Protein AF-A0A7C1Y5C2-F1 (afdb_monomer_lite)

Sequence (230 aa):
MTNYKGIHSMSRSKTKPYRLFFVMTLLLTSVFLNIAGCSSSPIDKQSCKAWAEITTGEYLLTNNVWGAQDYKDIKQCIATKDKGYEWNWQWQGHDGNVLAYPSILYGHKPWNKHSTSPRLPVKVDDVKKLTVTFKAKQVGSGSHNLLLESWITSSAVPKPSTRTVELAIHLFQQNWPGMPGKKVDTVFIDNHQFDVYVEPSIDVPGDEYHWLYLGFVYTGVKNNQLPSNS

Secondary structure (DSSP, 8-state):
---------------------------------------PPPEEEEE-STT-EEEETTEEEE----S-TT-S--EEEEEEETTEEEEEEE-----S------EEE-S--TT-SS-SSTT-S--GGG-S-------------SSEEEEEEEEEESSSS--GGGEEEEEEEEEEEES----SSEEEEEEEETTEEEEEEEEEEE--TT----EEEEEEEE----TT-PPPP-

Foldseek 3Di:
DDDDDDDDDDDDDDDDDDDDDDDDDPDPPPPPPPPVDPPDFDWPDKDFPCFDWDDDQLKIWGNFQPQCPVPDPKTKMKTDGPPGIDMDIDDPDDDLDDGGDGDIDHFDDQPDPGGSDPVPDDDPVPDPDDDDDDDDDDDDDDWDFDKDWDFDFPDRNRHLQGTAEIEIETQFTDVRPDDPADFDDWDADPNWIWTWGWDCWDDDPPRPGTYIYIYTYTPPDDPRGGDDDD

Structure (mmCIF, N/CA/C/O backbone):
data_AF-A0A7C1Y5C2-F1
#
_entry.id   AF-A0A7C1Y5C2-F1
#
loop_
_atom_site.group_PDB
_atom_site.id
_atom_site.type_symbol
_atom_site.label_atom_id
_atom_site.label_alt_id
_atom_site.label_comp_id
_atom_site.label_asym_id
_atom_site.label_entity_id
_atom_site.label_seq_id
_atom_site.pdbx_PDB_ins_code
_atom_site.Cartn_x
_atom_site.Cartn_y
_atom_site.Cartn_z
_atom_site.occupancy
_atom_site.B_iso_or_equiv
_atom_site.auth_seq_id
_atom_site.auth_comp_id
_atom_site.auth_asym_id
_atom_site.auth_atom_id
_atom_site.pdbx_PDB_model_num
ATOM 1 N N . MET A 1 1 ? -72.123 -9.797 15.595 1.00 35.75 1 MET A N 1
ATOM 2 C CA . MET A 1 1 ? -71.797 -9.834 17.034 1.00 35.75 1 MET A CA 1
ATOM 3 C C . MET A 1 1 ? -71.591 -8.399 17.505 1.00 35.75 1 MET A C 1
ATOM 5 O O . MET A 1 1 ? -70.659 -7.757 17.050 1.00 35.75 1 MET A O 1
ATOM 9 N N . THR A 1 2 ? -72.568 -7.925 18.294 1.00 35.06 2 THR A N 1
ATOM 10 C CA . THR A 1 2 ? -72.516 -6.853 19.321 1.00 35.06 2 THR A CA 1
ATOM 11 C C . THR A 1 2 ? -71.971 -5.469 18.897 1.00 35.06 2 THR A C 1
ATOM 13 O O . THR A 1 2 ? -70.772 -5.245 18.913 1.00 35.06 2 THR A O 1
ATOM 16 N N . ASN A 1 3 ? -72.778 -4.555 18.329 1.00 24.84 3 ASN A N 1
ATOM 17 C CA . ASN A 1 3 ? -73.661 -3.538 18.961 1.00 24.84 3 ASN A CA 1
ATOM 18 C C . ASN A 1 3 ? -73.017 -2.671 20.072 1.00 24.84 3 ASN A C 1
ATOM 20 O O . ASN A 1 3 ? -72.796 -3.186 21.159 1.00 24.84 3 ASN A O 1
ATOM 24 N N . TYR A 1 4 ? -72.841 -1.352 19.865 1.00 26.58 4 TYR A N 1
ATOM 25 C CA . TYR A 1 4 ? -73.780 -0.290 20.309 1.00 26.58 4 TYR A CA 1
ATOM 26 C C . TYR A 1 4 ? -73.245 1.138 20.033 1.00 26.58 4 TYR A C 1
ATOM 28 O O . TYR A 1 4 ? -72.091 1.460 20.297 1.00 26.58 4 TYR A O 1
ATOM 36 N N . LYS A 1 5 ? -74.143 2.002 19.533 1.00 30.09 5 LYS A N 1
ATOM 37 C CA . LYS A 1 5 ? -74.074 3.477 19.537 1.00 30.09 5 LYS A CA 1
ATOM 38 C C . LYS A 1 5 ? -74.258 4.016 20.963 1.00 30.09 5 LYS A C 1
ATOM 40 O O . LYS A 1 5 ? -75.016 3.432 21.725 1.00 30.09 5 LYS A O 1
ATOM 45 N N . GLY A 1 6 ? -73.736 5.203 21.270 1.00 27.55 6 GLY A N 1
ATOM 46 C CA . GLY A 1 6 ? -74.165 5.938 22.464 1.00 27.55 6 GLY A CA 1
ATOM 47 C C . GLY A 1 6 ? -73.588 7.345 22.569 1.00 27.55 6 GLY A C 1
ATOM 48 O O . GLY A 1 6 ? -72.525 7.534 23.143 1.00 27.55 6 GLY A O 1
ATOM 49 N N . ILE A 1 7 ? -74.312 8.333 22.039 1.00 31.53 7 ILE A N 1
ATOM 50 C CA . ILE A 1 7 ? -74.164 9.750 22.396 1.00 31.53 7 ILE A CA 1
ATOM 51 C C . ILE A 1 7 ? -75.199 10.035 23.490 1.00 31.53 7 ILE A C 1
ATOM 53 O O . ILE A 1 7 ? -76.385 9.830 23.245 1.00 31.53 7 ILE A O 1
ATOM 57 N N . HIS A 1 8 ? -74.779 10.563 24.644 1.00 30.50 8 HIS A N 1
ATOM 58 C CA . HIS A 1 8 ? -75.655 11.296 25.566 1.00 30.50 8 HIS A CA 1
ATOM 59 C C . HIS A 1 8 ? -74.895 12.417 26.303 1.00 30.50 8 HIS A C 1
ATOM 61 O O . HIS A 1 8 ? -74.031 12.176 27.135 1.00 30.50 8 HIS A O 1
ATOM 67 N N . SER A 1 9 ? -75.232 13.653 25.923 1.00 26.77 9 SER A N 1
ATOM 68 C CA . SER A 1 9 ? -75.663 14.787 26.760 1.00 26.77 9 SER A CA 1
ATOM 69 C C . SER A 1 9 ? -75.140 14.959 28.206 1.00 26.77 9 SER A C 1
ATOM 71 O O . SER A 1 9 ? -75.547 14.252 29.119 1.00 26.77 9 SER A O 1
ATOM 73 N N . MET A 1 10 ? -74.360 16.037 28.375 1.00 25.00 10 MET A N 1
ATOM 74 C CA . MET A 1 10 ? -74.519 17.168 29.317 1.00 25.00 10 MET A CA 1
ATOM 75 C C . MET A 1 10 ? -74.739 16.928 30.830 1.00 25.00 10 MET A C 1
ATOM 77 O O . MET A 1 10 ? -75.798 16.501 31.274 1.00 25.00 10 MET A O 1
ATOM 81 N N . SER A 1 11 ? -73.814 17.465 31.639 1.00 28.83 11 SER A N 1
ATOM 82 C CA . SER A 1 11 ? -74.136 18.103 32.927 1.00 28.83 11 SER A CA 1
ATOM 83 C C . SER A 1 11 ? -73.104 19.185 33.272 1.00 28.83 11 SER A C 1
ATOM 85 O O . SER A 1 11 ? -71.906 18.923 33.366 1.00 28.83 11 SER A O 1
ATOM 87 N N . ARG A 1 12 ? -73.579 20.427 33.437 1.00 34.59 12 ARG A N 1
ATOM 88 C CA . ARG A 1 12 ? -72.857 21.559 34.040 1.00 34.59 12 ARG A CA 1
ATOM 89 C C . ARG A 1 12 ? -73.174 21.567 35.536 1.00 34.59 12 ARG A C 1
ATOM 91 O O . ARG A 1 12 ? -74.347 21.633 35.893 1.00 34.59 12 ARG A O 1
ATOM 98 N N . SER A 1 13 ? -72.160 21.656 36.397 1.00 33.06 13 SER A N 1
ATOM 99 C CA . SER A 1 13 ? -72.364 22.055 37.795 1.00 33.06 13 SER A CA 1
ATOM 100 C C . SER A 1 13 ? -71.233 22.939 38.332 1.00 33.06 13 SER A C 1
ATOM 102 O O . SER A 1 13 ? -70.122 22.489 38.574 1.00 33.06 13 SER A O 1
ATOM 104 N N . LYS A 1 14 ? -71.601 24.216 38.482 1.00 36.38 14 LYS A N 1
ATOM 105 C CA . LYS A 1 14 ? -71.371 25.162 39.590 1.00 36.38 14 LYS A CA 1
ATOM 106 C C . LYS A 1 14 ? -69.975 25.275 40.236 1.00 36.38 14 LYS A C 1
ATOM 108 O O . LYS A 1 14 ? -69.534 24.460 41.033 1.00 36.38 14 LYS A O 1
ATOM 113 N N . THR A 1 15 ? -69.409 26.453 39.984 1.00 39.16 15 THR A N 1
ATOM 114 C CA . THR A 1 15 ? -68.401 27.227 40.729 1.00 39.16 15 THR A CA 1
ATOM 115 C C . THR A 1 15 ? -68.554 27.245 42.258 1.00 39.16 15 THR A C 1
ATOM 117 O O . THR A 1 15 ? -69.676 27.404 42.736 1.00 39.16 15 THR A O 1
ATOM 120 N N . LYS A 1 16 ? -67.425 27.322 42.987 1.00 33.81 16 LYS A N 1
ATOM 121 C CA . LYS A 1 16 ? -67.163 28.293 44.080 1.00 33.81 16 LYS A CA 1
ATOM 122 C C . LYS A 1 16 ? -65.637 28.500 44.286 1.00 33.81 16 LYS A C 1
ATOM 124 O O . LYS A 1 16 ? -64.864 27.658 43.841 1.00 33.81 16 LYS A O 1
ATOM 129 N N . PRO A 1 17 ? -65.205 29.636 44.872 1.00 44.09 17 PRO A N 1
ATOM 130 C CA . PRO A 1 17 ? -63.952 30.314 44.523 1.00 44.09 17 PRO A CA 1
ATOM 131 C C . PRO A 1 17 ? -62.910 30.278 45.644 1.00 44.09 17 PRO A C 1
ATOM 133 O O . PRO A 1 17 ? -63.273 30.546 46.782 1.00 44.09 17 PRO A O 1
ATOM 136 N N . TYR A 1 18 ? -61.617 30.099 45.340 1.00 33.03 18 TYR A N 1
ATOM 137 C CA . TYR A 1 18 ? -60.552 30.415 46.304 1.00 33.03 18 TYR A CA 1
ATOM 138 C C . TYR A 1 18 ? -59.277 30.962 45.639 1.00 33.03 18 TYR A C 1
ATOM 140 O O . TYR A 1 18 ? -58.551 30.260 44.953 1.00 33.03 18 TYR A O 1
ATOM 148 N N . ARG A 1 19 ? -59.088 32.264 45.890 1.00 36.28 19 ARG A N 1
ATOM 149 C CA . ARG A 1 19 ? -57.867 33.022 46.220 1.00 36.28 19 ARG A CA 1
ATOM 150 C C . ARG A 1 19 ? -56.585 32.830 45.392 1.00 36.28 19 ARG A C 1
ATOM 152 O O . ARG A 1 19 ? -55.891 31.827 45.459 1.00 36.28 19 ARG A O 1
ATOM 159 N N . LEU A 1 20 ? -56.247 33.948 44.750 1.00 27.84 20 LEU A N 1
ATOM 160 C CA . LEU A 1 20 ? -54.958 34.372 44.219 1.00 27.84 20 LEU A CA 1
ATOM 161 C C . LEU A 1 20 ? -53.810 34.176 45.232 1.00 27.84 20 LEU A C 1
ATOM 163 O O . LEU A 1 20 ? -53.876 34.715 46.336 1.00 27.84 20 LEU A O 1
ATOM 167 N N . PHE A 1 21 ? -52.741 33.498 44.815 1.00 32.22 21 PHE A N 1
ATOM 168 C CA . PHE A 1 21 ? -51.387 33.710 45.330 1.00 32.22 21 PHE A CA 1
ATOM 169 C C . PHE A 1 21 ? -50.406 33.693 44.154 1.00 32.22 21 PHE A C 1
ATOM 171 O O . PHE A 1 21 ? -50.331 32.733 43.391 1.00 32.22 21 PHE A O 1
ATOM 178 N N . PHE A 1 22 ? -49.697 34.807 43.999 1.00 27.67 22 PHE A N 1
ATOM 179 C CA . PHE A 1 22 ? -48.584 34.993 43.078 1.00 27.67 22 PHE A CA 1
ATOM 180 C C . PHE A 1 22 ? -47.376 34.212 43.612 1.00 27.67 22 PHE A C 1
ATOM 182 O O . PHE A 1 22 ? -46.898 34.517 44.701 1.00 27.67 22 PHE A O 1
ATOM 189 N N . VAL A 1 23 ? -46.844 33.268 42.836 1.00 34.59 23 VAL A N 1
ATOM 190 C CA . VAL A 1 23 ? -45.421 32.910 42.902 1.00 34.59 23 VAL A CA 1
ATOM 191 C C . VAL A 1 23 ? -44.911 32.841 41.470 1.00 34.59 23 VAL A C 1
ATOM 193 O O . VAL A 1 23 ? -45.219 31.933 40.703 1.00 34.59 23 VAL A O 1
ATOM 196 N N . MET A 1 24 ? -44.176 33.886 41.111 1.00 32.94 24 MET A N 1
ATOM 197 C CA . MET A 1 24 ? -43.399 33.992 39.892 1.00 32.94 24 MET A CA 1
ATOM 198 C C . MET A 1 24 ? -42.184 33.076 40.041 1.00 32.94 24 MET A C 1
ATOM 200 O O . MET A 1 24 ? -41.218 33.438 40.706 1.00 32.94 24 MET A O 1
ATOM 204 N N . THR A 1 25 ? -42.232 31.893 39.433 1.00 35.88 25 THR A N 1
ATOM 205 C CA . THR A 1 25 ? -41.033 31.073 39.238 1.00 35.88 25 THR A CA 1
ATOM 206 C C . THR A 1 25 ? -40.668 31.133 37.765 1.00 35.88 25 THR A C 1
ATOM 208 O O . THR A 1 25 ? -41.339 30.546 36.917 1.00 35.88 25 THR A O 1
ATOM 211 N N . LEU A 1 26 ? -39.606 31.884 37.469 1.00 33.47 26 LEU A N 1
ATOM 212 C CA . LEU A 1 26 ? -38.876 31.815 36.209 1.00 33.47 26 LEU A CA 1
ATOM 213 C C . LEU A 1 26 ? -38.387 30.367 36.031 1.00 33.47 26 LEU A C 1
ATOM 215 O O . LEU A 1 26 ? -37.372 29.969 36.598 1.00 33.47 26 LEU A O 1
ATOM 219 N N . LEU A 1 27 ? -39.109 29.564 35.256 1.00 34.94 27 LEU A N 1
ATOM 220 C CA . LEU A 1 27 ? -38.545 28.360 34.661 1.00 34.94 27 LEU A CA 1
ATOM 221 C C . LEU A 1 27 ? -37.870 28.800 33.367 1.00 34.94 27 LEU A C 1
ATOM 223 O O . LEU A 1 27 ? -38.516 28.978 32.337 1.00 34.94 27 LEU A O 1
ATOM 227 N N . LEU A 1 28 ? -36.555 29.006 33.454 1.00 39.12 28 LEU A N 1
ATOM 228 C CA . LEU A 1 28 ? -35.659 28.911 32.309 1.00 39.12 28 LEU A CA 1
ATOM 229 C C . LEU A 1 28 ? -35.878 27.530 31.683 1.00 39.12 28 LEU A C 1
ATOM 231 O O . LEU A 1 28 ? -35.251 26.549 32.075 1.00 39.12 28 LEU A O 1
ATOM 235 N N . THR A 1 29 ? -36.785 27.434 30.714 1.00 40.09 29 THR A N 1
ATOM 236 C CA . THR A 1 29 ? -36.728 26.360 29.732 1.00 40.09 29 THR A CA 1
ATOM 237 C C . THR A 1 29 ? -35.489 26.642 28.901 1.00 40.09 29 THR A C 1
ATOM 239 O O . THR A 1 29 ? -35.533 27.391 27.924 1.00 40.09 29 THR A O 1
ATOM 242 N N . SER A 1 30 ? -34.357 26.092 29.329 1.00 48.59 30 SER A N 1
ATOM 243 C CA . SER A 1 30 ? -33.227 25.857 28.452 1.00 48.59 30 SER A CA 1
ATOM 244 C C . SER A 1 30 ? -33.738 24.971 27.323 1.00 48.59 30 SER A C 1
ATOM 246 O O . SER A 1 30 ? -33.813 23.748 27.425 1.00 48.59 30 SER A O 1
ATOM 248 N N . VAL A 1 31 ? -34.137 25.618 26.230 1.00 45.38 31 VAL A N 1
ATOM 249 C CA . VAL A 1 31 ? -34.141 24.996 24.918 1.00 45.38 31 VAL A CA 1
ATOM 250 C C . VAL A 1 31 ? -32.680 24.654 24.661 1.00 45.38 31 VAL A C 1
ATOM 252 O O . VAL A 1 31 ? -31.905 25.476 24.178 1.00 45.38 31 VAL A O 1
ATOM 255 N N . PHE A 1 32 ? -32.271 23.450 25.052 1.00 49.81 32 PHE A N 1
ATOM 256 C CA . PHE A 1 32 ? -31.098 22.845 24.458 1.00 49.81 32 PHE A CA 1
ATOM 257 C C . PHE A 1 32 ? -31.464 22.639 22.993 1.00 49.81 32 PHE A C 1
ATOM 259 O O . PHE A 1 32 ? -32.146 21.680 22.629 1.00 49.81 32 PHE A O 1
ATOM 266 N N . LEU A 1 33 ? -31.053 23.587 22.146 1.00 45.44 33 LEU A N 1
ATOM 267 C CA . LEU A 1 33 ? -30.807 23.274 20.753 1.00 45.44 33 LEU A CA 1
ATOM 268 C C . LEU A 1 33 ? -29.853 22.078 20.788 1.00 45.44 33 LEU A C 1
ATOM 270 O O . LEU A 1 33 ? -28.677 22.225 21.120 1.00 45.44 33 LEU A O 1
ATOM 274 N N . ASN A 1 34 ? -30.366 20.890 20.469 1.00 45.38 34 ASN A N 1
ATOM 275 C CA . ASN A 1 34 ? -29.535 19.822 19.946 1.00 45.38 34 ASN A CA 1
ATOM 276 C C . ASN A 1 34 ? -29.009 20.350 18.615 1.00 45.38 34 ASN A C 1
ATOM 278 O O . ASN A 1 34 ? -29.583 20.112 17.554 1.00 45.38 34 ASN A O 1
ATOM 282 N N . ILE A 1 35 ? -27.936 21.136 18.680 1.00 55.44 35 ILE A N 1
ATOM 283 C CA . ILE A 1 35 ? -27.043 21.254 17.547 1.00 55.44 35 ILE A CA 1
ATOM 284 C C . ILE A 1 35 ? -26.634 19.807 17.323 1.00 55.44 35 ILE A C 1
ATOM 286 O O . ILE A 1 35 ? -26.039 19.198 18.214 1.00 55.44 35 ILE A O 1
ATOM 290 N N . ALA A 1 36 ? -27.057 19.226 16.203 1.00 53.03 36 ALA A N 1
ATOM 291 C CA . ALA A 1 36 ? -26.532 17.962 15.732 1.00 53.03 36 ALA A CA 1
ATOM 292 C C . ALA A 1 36 ? -25.032 18.183 15.522 1.00 53.03 36 ALA A C 1
ATOM 294 O O . ALA A 1 36 ? -24.574 18.552 14.443 1.00 53.03 36 ALA A O 1
ATOM 295 N N . GLY A 1 37 ? -24.272 18.068 16.611 1.00 48.81 37 GLY A N 1
ATOM 296 C CA . GLY A 1 37 ? -22.839 17.958 16.565 1.00 48.81 37 GLY A CA 1
ATOM 297 C C . GLY A 1 37 ? -22.568 16.760 15.682 1.00 48.81 37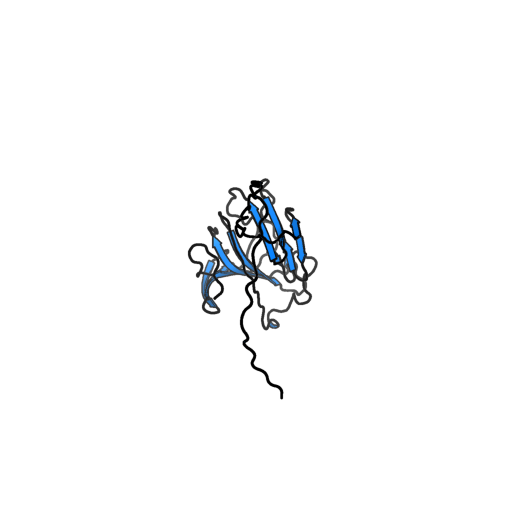 GLY A C 1
ATOM 298 O O . GLY A 1 37 ? -23.205 15.717 15.831 1.00 48.81 37 GLY A O 1
ATOM 299 N N . CYS A 1 38 ? -21.670 16.928 14.722 1.00 49.34 38 CYS A N 1
ATOM 300 C CA . CYS A 1 38 ? -21.085 15.810 14.008 1.00 49.34 38 CYS A CA 1
ATOM 301 C C . CYS A 1 38 ? -20.484 14.882 15.077 1.00 49.34 38 CYS A C 1
ATOM 303 O O . CYS A 1 38 ? -19.379 15.131 15.553 1.00 49.34 38 CYS A O 1
ATOM 305 N N . SER A 1 39 ? -21.238 13.881 15.539 1.00 52.25 39 SER A N 1
ATOM 306 C CA . SER A 1 39 ? -20.741 12.896 16.489 1.00 52.25 39 SER A CA 1
ATOM 307 C C . SER A 1 39 ? -19.710 12.068 15.743 1.00 52.25 39 SER A C 1
ATOM 309 O O . SER A 1 39 ? -20.051 11.169 14.976 1.00 52.25 39 SER A O 1
ATOM 311 N N . SER A 1 40 ? -18.435 12.409 15.914 1.00 64.75 40 SER A N 1
ATOM 312 C CA . SER A 1 40 ? -17.362 11.503 15.549 1.00 64.75 40 SER A CA 1
ATOM 313 C C . SER A 1 40 ? -17.510 10.252 16.411 1.00 64.75 40 SER A C 1
ATOM 315 O O . SER A 1 40 ? -17.649 10.342 17.631 1.00 64.75 40 SER A O 1
ATOM 317 N N . SER A 1 41 ? -17.521 9.077 15.779 1.00 73.75 41 SER A N 1
ATOM 318 C CA . SER A 1 41 ? -17.467 7.817 16.521 1.00 73.75 41 SER A CA 1
ATOM 319 C C . SER A 1 41 ? -16.251 7.838 17.457 1.00 73.75 41 SER A C 1
ATOM 321 O O . SER A 1 41 ? -15.180 8.289 17.021 1.00 73.75 41 SER A O 1
ATOM 323 N N . PRO A 1 42 ? -16.402 7.389 18.717 1.00 81.75 42 PRO A N 1
ATOM 324 C CA . PRO A 1 42 ? -15.302 7.364 19.668 1.00 81.75 42 PRO A CA 1
ATOM 325 C C . PRO A 1 42 ? -14.151 6.503 19.137 1.00 81.75 42 PRO A C 1
ATOM 327 O O . PRO A 1 42 ? -14.349 5.578 18.348 1.00 81.75 42 PRO A O 1
ATOM 330 N N . ILE A 1 43 ? -12.935 6.860 19.546 1.00 88.75 43 ILE A N 1
ATOM 331 C CA . ILE A 1 43 ? -11.730 6.082 19.264 1.00 88.75 43 ILE A CA 1
ATOM 332 C C . ILE A 1 43 ? -11.676 4.914 20.250 1.00 88.75 43 ILE A C 1
ATOM 334 O O . ILE A 1 43 ? -11.690 5.140 21.458 1.00 88.75 43 ILE A O 1
ATOM 338 N N . ASP A 1 44 ? -11.550 3.691 19.737 1.00 91.06 44 ASP A N 1
ATOM 339 C CA . ASP A 1 44 ? -11.445 2.479 20.558 1.00 91.06 44 ASP A CA 1
ATOM 340 C C . ASP A 1 44 ? -9.993 2.216 20.973 1.00 91.06 44 ASP A C 1
ATOM 342 O O . ASP A 1 44 ? -9.681 1.956 22.135 1.00 91.06 44 ASP A O 1
ATOM 346 N N . LYS A 1 45 ? -9.075 2.291 20.003 1.00 95.38 45 LYS A N 1
ATOM 347 C CA . LYS A 1 45 ? -7.623 2.154 20.198 1.00 95.38 45 LYS A CA 1
ATOM 348 C C . LYS A 1 45 ? -6.896 3.133 19.295 1.00 95.38 45 LYS A C 1
ATOM 350 O O . LYS A 1 45 ? -7.277 3.271 18.135 1.00 95.38 45 LYS A O 1
ATOM 355 N N . GLN A 1 46 ? -5.813 3.726 19.792 1.00 97.06 46 GLN A N 1
ATOM 356 C CA . GLN A 1 46 ? -4.941 4.622 19.034 1.00 97.06 46 GLN A CA 1
ATOM 357 C C . GLN A 1 46 ? -3.473 4.344 19.339 1.00 97.06 46 GLN A C 1
ATOM 359 O O . GLN A 1 46 ? -3.110 3.995 20.463 1.00 97.06 46 GLN A O 1
ATOM 364 N N . SER A 1 47 ? -2.616 4.540 18.341 1.00 97.50 47 SER A N 1
ATOM 365 C CA . SER A 1 47 ? -1.173 4.555 18.535 1.00 97.50 47 SER A CA 1
ATOM 366 C C . SER A 1 47 ? -0.488 5.499 17.559 1.00 97.50 47 SER A C 1
ATOM 368 O O . SER A 1 47 ? -0.882 5.597 16.401 1.00 97.50 47 SER A O 1
ATOM 370 N N . CYS A 1 48 ? 0.562 6.163 18.036 1.00 95.94 48 CYS A N 1
ATOM 371 C CA . CYS A 1 48 ? 1.386 7.081 17.248 1.00 95.94 48 CYS A CA 1
ATOM 372 C C . CYS A 1 48 ? 2.832 6.587 17.086 1.00 95.94 48 CYS A C 1
ATOM 374 O O . CYS A 1 48 ? 3.704 7.337 16.662 1.00 95.94 48 CYS A O 1
ATOM 376 N N . LYS A 1 49 ? 3.126 5.332 17.459 1.00 95.19 49 LYS A N 1
ATOM 377 C CA . LYS A 1 49 ? 4.462 4.754 17.243 1.00 95.19 49 LYS A CA 1
ATOM 378 C C . LYS A 1 49 ? 4.660 4.497 15.747 1.00 95.19 49 LYS A C 1
ATOM 380 O O . LYS A 1 49 ? 3.741 3.993 15.105 1.00 95.19 49 LYS A O 1
ATOM 385 N N . ALA A 1 50 ? 5.847 4.784 15.211 1.00 92.81 50 ALA A N 1
ATOM 386 C CA . ALA A 1 50 ? 6.164 4.675 13.777 1.00 92.81 50 ALA A CA 1
ATOM 387 C C . ALA A 1 50 ? 5.752 3.330 13.142 1.00 92.81 50 ALA A C 1
ATOM 389 O O . ALA A 1 50 ? 5.202 3.291 12.044 1.00 92.81 50 ALA A O 1
ATOM 390 N N . TRP A 1 51 ? 5.938 2.237 13.883 1.00 94.19 51 TRP A N 1
ATOM 391 C CA . TRP A 1 51 ? 5.625 0.867 13.463 1.00 94.19 51 TRP A CA 1
ATOM 392 C C . TRP A 1 51 ? 4.459 0.259 14.246 1.00 94.19 51 TRP A C 1
ATOM 394 O O . TRP A 1 51 ? 4.411 -0.948 14.460 1.00 94.19 51 TRP A O 1
ATOM 404 N N . ALA A 1 52 ? 3.545 1.090 14.755 1.00 96.81 52 ALA A N 1
ATOM 405 C CA . ALA A 1 52 ? 2.377 0.587 15.462 1.00 96.81 52 ALA A CA 1
ATOM 406 C C . ALA A 1 52 ? 1.511 -0.285 14.549 1.00 96.81 52 ALA A C 1
ATOM 408 O O . ALA A 1 52 ? 1.274 0.063 13.390 1.00 96.81 52 ALA A O 1
ATOM 409 N N . GLU A 1 53 ? 0.984 -1.362 15.123 1.00 97.12 53 GLU A N 1
ATOM 410 C CA . GLU A 1 53 ? 0.014 -2.236 14.481 1.00 97.12 53 GLU A CA 1
ATOM 411 C C . GLU A 1 53 ? -1.182 -2.466 15.417 1.00 97.12 53 GLU A C 1
ATOM 413 O O . GLU A 1 53 ? -1.016 -2.606 16.632 1.00 97.12 53 GLU A O 1
ATOM 418 N N . ILE A 1 54 ? -2.395 -2.474 14.861 1.00 97.31 54 ILE A N 1
ATOM 419 C CA . ILE A 1 54 ? -3.639 -2.759 15.585 1.00 97.31 54 ILE A CA 1
ATOM 420 C C . ILE A 1 54 ? -4.420 -3.820 14.805 1.00 97.31 54 ILE A C 1
ATOM 422 O O . ILE A 1 54 ? -4.941 -3.554 13.723 1.00 97.31 54 ILE A O 1
ATOM 426 N N . THR A 1 55 ? -4.520 -5.027 15.360 1.00 95.94 55 THR A N 1
ATOM 427 C CA . THR A 1 55 ? -5.292 -6.127 14.761 1.00 95.94 55 THR A CA 1
ATOM 428 C C . THR A 1 55 ? -6.790 -5.949 15.003 1.00 95.94 55 THR A C 1
ATOM 430 O O . THR A 1 55 ? -7.217 -5.628 16.116 1.00 95.94 55 THR A O 1
ATOM 433 N N . THR A 1 56 ? -7.604 -6.186 13.974 1.00 93.81 56 THR A N 1
ATOM 434 C CA . THR A 1 56 ? -9.074 -6.166 14.038 1.00 93.81 56 THR A CA 1
ATOM 435 C C . THR A 1 56 ? -9.641 -7.297 13.176 1.00 93.81 56 THR A C 1
ATOM 437 O O . THR A 1 56 ? -9.792 -7.161 11.964 1.00 93.81 56 THR A O 1
ATOM 440 N N . GLY A 1 57 ? -9.930 -8.450 13.787 1.00 94.00 57 GLY A N 1
ATOM 441 C CA . GLY A 1 57 ? -10.310 -9.653 13.037 1.00 94.00 57 GLY A CA 1
ATOM 442 C C . GLY A 1 57 ? -9.187 -10.105 12.096 1.00 94.00 57 GLY A C 1
ATOM 443 O O . GLY A 1 57 ? -8.051 -10.261 12.532 1.00 94.00 57 GLY A O 1
ATOM 444 N N . GLU A 1 58 ? -9.502 -10.282 10.811 1.00 96.25 58 GLU A N 1
ATOM 445 C CA . GLU A 1 58 ? -8.532 -10.652 9.763 1.00 96.25 58 GLU A CA 1
ATOM 446 C C . GLU A 1 58 ? -7.771 -9.450 9.167 1.00 96.25 58 GLU A C 1
ATOM 448 O O . GLU A 1 58 ? -7.023 -9.603 8.198 1.00 96.25 58 GLU A O 1
ATOM 453 N N . TYR A 1 59 ? -7.969 -8.250 9.714 1.00 96.62 59 TYR A N 1
ATOM 454 C CA . TYR A 1 59 ? -7.325 -7.025 9.252 1.00 96.62 59 TYR A CA 1
ATOM 455 C C . TYR A 1 59 ? -6.255 -6.555 10.232 1.00 96.62 59 TYR A C 1
ATOM 457 O O . TYR A 1 59 ? -6.378 -6.717 11.451 1.00 96.62 59 TYR A O 1
ATOM 465 N N . LEU A 1 60 ? -5.218 -5.920 9.696 1.00 97.19 60 LEU A N 1
ATOM 466 C CA . LEU A 1 60 ? -4.142 -5.314 10.469 1.00 97.19 60 LEU A CA 1
ATOM 467 C C . LEU A 1 60 ? -3.964 -3.859 10.041 1.00 97.19 60 LEU A C 1
ATOM 469 O O . LEU A 1 60 ? -3.511 -3.585 8.934 1.00 97.19 60 LEU A O 1
ATOM 473 N N . LEU A 1 61 ? -4.311 -2.926 10.923 1.00 97.81 61 LEU A N 1
ATOM 474 C CA . LEU A 1 61 ? -4.033 -1.510 10.716 1.00 97.81 61 LEU A CA 1
ATOM 475 C C . LEU A 1 61 ? -2.568 -1.241 11.059 1.00 97.81 61 LEU A C 1
ATOM 477 O O . LEU A 1 61 ? -2.141 -1.568 12.164 1.00 97.81 61 LEU A O 1
ATOM 481 N N . THR A 1 62 ? -1.808 -0.640 10.146 1.00 97.44 62 THR A N 1
ATOM 482 C CA . THR A 1 62 ? -0.375 -0.372 10.328 1.00 97.44 62 THR A CA 1
ATOM 483 C C . THR A 1 62 ? -0.067 1.108 10.144 1.00 97.44 62 THR A C 1
ATOM 485 O O . THR A 1 62 ? -0.634 1.753 9.265 1.00 97.44 62 THR A O 1
ATOM 488 N N . ASN A 1 63 ? 0.815 1.655 10.987 1.00 96.62 63 ASN A N 1
ATOM 489 C CA . ASN A 1 63 ? 1.232 3.058 10.890 1.00 96.62 63 ASN A CA 1
ATOM 490 C C . ASN A 1 63 ? 2.325 3.245 9.821 1.00 96.62 63 ASN A C 1
ATOM 492 O O . ASN A 1 63 ? 2.286 4.208 9.072 1.00 96.62 63 ASN A O 1
ATOM 496 N N . ASN A 1 64 ? 3.249 2.288 9.693 1.00 94.62 64 ASN A N 1
ATOM 497 C CA . ASN A 1 64 ? 4.182 2.159 8.567 1.00 94.62 64 ASN A CA 1
ATOM 498 C C . ASN A 1 64 ? 4.868 3.473 8.122 1.00 94.62 64 ASN A C 1
ATOM 500 O O . ASN A 1 64 ? 4.690 3.945 6.997 1.00 94.62 64 ASN A O 1
ATOM 504 N N . VAL A 1 65 ? 5.659 4.065 9.017 1.00 92.62 65 VAL A N 1
ATOM 505 C CA . VAL A 1 65 ? 6.458 5.274 8.748 1.00 92.62 65 VAL A CA 1
ATOM 506 C C . VAL A 1 65 ? 7.853 4.878 8.246 1.00 92.62 65 VAL A C 1
ATOM 508 O O . VAL A 1 65 ? 8.863 5.076 8.918 1.00 92.62 65 VAL A O 1
ATOM 511 N N . TRP A 1 66 ? 7.897 4.213 7.092 1.00 88.75 66 TRP A N 1
ATOM 512 C CA . TRP A 1 66 ? 9.103 3.543 6.598 1.00 88.75 66 TRP A CA 1
ATOM 513 C C . TRP A 1 66 ? 10.136 4.482 5.973 1.00 88.75 66 TRP A C 1
ATOM 515 O O . TRP A 1 66 ? 11.332 4.253 6.147 1.00 88.75 66 TRP A O 1
ATOM 525 N N . GLY A 1 67 ? 9.680 5.530 5.284 1.00 86.88 67 GLY A N 1
ATOM 526 C CA . GLY A 1 67 ? 10.518 6.462 4.526 1.00 86.88 67 GLY A CA 1
ATOM 527 C C . GLY A 1 67 ? 10.865 7.739 5.286 1.00 86.88 67 GLY A C 1
ATOM 528 O O . GLY A 1 67 ? 11.422 8.665 4.707 1.00 86.88 67 GLY A O 1
ATOM 529 N N . ALA A 1 68 ? 10.521 7.812 6.577 1.00 84.75 68 ALA A N 1
ATOM 530 C CA . ALA A 1 68 ? 10.724 9.007 7.390 1.00 84.75 68 ALA A CA 1
ATOM 531 C C . ALA A 1 68 ? 11.737 8.840 8.535 1.00 84.75 68 ALA A C 1
ATOM 533 O O . ALA A 1 68 ? 11.716 9.608 9.493 1.00 84.75 68 ALA A O 1
ATOM 534 N N . GLN A 1 69 ? 12.613 7.833 8.454 1.00 75.88 69 GLN A N 1
ATOM 535 C CA . GLN A 1 69 ? 13.534 7.465 9.540 1.00 75.88 69 GLN A CA 1
ATOM 536 C C . GLN A 1 69 ? 14.511 8.591 9.912 1.00 75.88 69 GLN A C 1
ATOM 538 O O . GLN A 1 69 ? 14.842 8.746 11.086 1.00 75.88 69 GLN A O 1
ATOM 543 N N . ASP A 1 70 ? 14.903 9.410 8.935 1.00 78.62 70 ASP A N 1
ATOM 544 C CA . ASP A 1 70 ? 15.843 10.519 9.132 1.00 78.62 70 ASP A CA 1
ATOM 545 C C . ASP A 1 70 ? 15.165 11.830 9.569 1.00 78.62 70 ASP A C 1
ATOM 547 O O . ASP A 1 70 ? 15.841 12.811 9.894 1.00 78.62 70 ASP A O 1
ATOM 551 N N . TYR A 1 71 ? 13.828 11.870 9.625 1.00 80.81 71 TYR A N 1
ATOM 552 C CA . TYR A 1 71 ? 13.075 13.076 9.964 1.00 80.81 71 TYR A CA 1
ATOM 553 C C . TYR A 1 71 ? 12.561 13.035 11.406 1.00 80.81 71 TYR A C 1
ATOM 555 O O . TYR A 1 71 ? 11.861 12.118 11.830 1.00 80.81 71 TYR A O 1
ATOM 563 N N . LYS A 1 72 ? 12.875 14.084 12.172 1.00 74.12 72 LYS A N 1
ATOM 564 C CA . LYS A 1 72 ? 12.536 14.175 13.605 1.00 74.12 72 LYS A CA 1
ATOM 565 C C . LYS A 1 72 ? 11.134 14.732 13.880 1.00 74.12 72 LYS A C 1
ATOM 567 O O . LYS A 1 72 ? 10.590 14.485 14.952 1.00 74.12 72 LYS A O 1
ATOM 572 N N . ASP A 1 73 ? 10.535 15.415 12.904 1.00 81.75 73 ASP A N 1
ATOM 573 C CA . ASP A 1 73 ? 9.294 16.187 13.072 1.00 81.75 73 ASP A CA 1
ATOM 574 C C . ASP A 1 73 ? 8.083 15.565 12.355 1.00 81.75 73 ASP A C 1
ATOM 576 O O . ASP A 1 73 ? 7.191 16.260 11.866 1.00 81.75 73 ASP A O 1
ATOM 580 N N . ILE A 1 74 ? 8.032 14.232 12.304 1.00 85.38 74 ILE A N 1
ATOM 581 C CA . ILE A 1 74 ? 6.923 13.476 11.715 1.00 85.38 74 ILE A CA 1
ATOM 582 C C . ILE A 1 74 ? 5.948 13.067 12.813 1.00 85.38 74 ILE A C 1
ATOM 584 O O . ILE A 1 74 ? 6.285 12.296 13.713 1.00 85.38 74 ILE A O 1
ATOM 588 N N . LYS A 1 75 ? 4.704 13.545 12.729 1.00 91.88 75 LYS A N 1
ATOM 589 C CA . LYS A 1 75 ? 3.616 13.073 13.592 1.00 91.88 75 LYS A CA 1
ATOM 590 C C . LYS A 1 75 ? 2.634 12.268 12.765 1.00 91.88 75 LYS A C 1
ATOM 592 O O . LYS A 1 75 ? 2.052 12.788 11.818 1.00 91.88 75 LYS A O 1
ATOM 597 N N . GLN A 1 76 ? 2.426 11.012 13.144 1.00 95.56 76 GLN A N 1
ATOM 598 C CA . GLN A 1 76 ? 1.422 10.161 12.523 1.00 95.56 76 GLN A CA 1
ATOM 599 C C . GLN A 1 76 ? 0.831 9.183 13.532 1.00 95.56 76 GLN A C 1
ATOM 601 O O . GLN A 1 76 ? 1.565 8.502 14.250 1.00 95.56 76 GLN A O 1
ATOM 606 N N . CYS A 1 77 ? -0.495 9.100 13.564 1.00 96.88 77 CYS A N 1
ATOM 607 C CA . CYS A 1 77 ? -1.221 8.184 14.430 1.00 96.88 77 CYS A CA 1
ATOM 608 C C . CYS A 1 77 ? -2.245 7.387 13.633 1.00 96.88 77 CYS A C 1
ATOM 610 O O . CYS A 1 77 ? -2.927 7.947 12.778 1.00 96.88 77 CYS A O 1
ATOM 612 N N . ILE A 1 78 ? -2.403 6.118 13.996 1.00 98.25 78 ILE A N 1
ATOM 613 C CA . ILE A 1 78 ? -3.485 5.241 13.546 1.00 98.25 78 ILE A CA 1
ATOM 614 C C . ILE A 1 78 ? -4.479 5.016 14.683 1.00 98.25 78 ILE A C 1
ATOM 616 O O . ILE A 1 78 ? -4.093 4.953 15.855 1.00 98.25 78 ILE A O 1
ATOM 620 N N . ALA A 1 79 ? -5.752 4.870 14.340 1.00 97.62 79 ALA A N 1
ATOM 621 C CA . ALA A 1 79 ? -6.827 4.614 15.278 1.00 97.62 79 ALA A CA 1
ATOM 622 C C . ALA A 1 79 ? -7.891 3.671 14.702 1.00 97.62 79 ALA A C 1
ATOM 624 O O . ALA A 1 79 ? -8.171 3.652 13.504 1.00 97.62 79 ALA A O 1
ATOM 625 N N . THR A 1 80 ? -8.512 2.913 15.600 1.00 96.69 80 THR A N 1
ATOM 626 C CA . THR A 1 80 ? -9.747 2.157 15.350 1.00 96.69 80 THR A CA 1
ATOM 627 C C . THR A 1 80 ? -10.925 2.918 15.947 1.00 96.69 80 THR A C 1
ATOM 629 O O . THR A 1 80 ? -10.775 3.590 16.970 1.00 96.69 80 THR A O 1
ATOM 632 N N . LYS A 1 81 ? -12.077 2.832 15.289 1.00 92.12 81 LYS A N 1
ATOM 633 C CA . LYS A 1 81 ? -13.360 3.391 15.724 1.00 92.12 81 LYS A CA 1
ATOM 634 C C . LYS A 1 81 ? -14.428 2.308 15.610 1.00 92.12 81 LYS A C 1
ATOM 636 O O . LYS A 1 81 ? -14.279 1.412 14.778 1.00 92.12 81 LYS A O 1
ATOM 641 N N . ASP A 1 82 ? -15.557 2.507 16.294 1.00 84.81 82 ASP A N 1
ATOM 642 C CA . ASP A 1 82 ? -16.730 1.612 16.251 1.00 84.81 82 ASP A CA 1
ATOM 643 C C . ASP A 1 82 ? -17.096 1.147 14.823 1.00 84.81 82 ASP A C 1
ATOM 645 O O . ASP A 1 82 ? -17.481 0.002 14.599 1.00 84.81 82 ASP A O 1
ATOM 649 N N . LYS A 1 83 ? -16.925 2.023 13.817 1.00 83.38 83 LYS A N 1
ATOM 650 C CA . LYS A 1 83 ? -17.207 1.724 12.401 1.00 83.38 83 LYS A CA 1
ATOM 651 C C . LYS A 1 83 ? -16.073 2.087 11.444 1.00 83.38 83 LYS A C 1
ATOM 653 O O . LYS A 1 83 ? -16.319 2.690 10.400 1.00 83.38 83 LYS A O 1
ATOM 658 N N . GLY A 1 84 ? -14.839 1.709 11.773 1.00 91.94 84 GLY A N 1
ATOM 659 C CA . GLY A 1 84 ? -13.744 1.705 10.803 1.00 91.94 84 GLY A CA 1
ATOM 660 C C . GLY A 1 84 ? -12.401 2.137 11.370 1.00 91.94 84 GLY A C 1
ATOM 661 O O . GLY A 1 84 ? -12.078 1.906 12.534 1.00 91.94 84 GLY A O 1
ATOM 662 N N . TYR A 1 85 ? -11.612 2.763 10.506 1.00 95.56 85 TYR A N 1
ATOM 663 C CA . TYR A 1 85 ? -10.234 3.136 10.779 1.00 95.56 85 TYR A CA 1
ATOM 664 C C . TYR A 1 85 ? -10.025 4.615 10.499 1.00 95.56 85 TYR A C 1
ATOM 666 O O . TYR A 1 85 ? -10.700 5.205 9.655 1.00 95.56 85 TYR A O 1
ATOM 674 N N . GLU A 1 86 ? -9.072 5.201 11.202 1.00 95.19 86 GLU A N 1
ATOM 675 C CA . GLU A 1 86 ? -8.617 6.559 10.961 1.00 95.19 86 GLU A CA 1
ATOM 676 C C . GLU A 1 86 ? -7.099 6.607 11.074 1.00 95.19 86 GLU A C 1
ATOM 678 O O . GLU A 1 86 ? -6.496 5.901 11.883 1.00 95.19 86 GLU A O 1
ATOM 683 N N . TRP A 1 87 ? -6.482 7.474 10.287 1.00 95.94 87 TRP A N 1
ATOM 684 C CA . TRP A 1 87 ? -5.126 7.921 10.533 1.00 95.94 87 TRP A CA 1
ATOM 685 C C . TRP A 1 87 ? -5.040 9.420 10.304 1.00 95.94 87 TRP A C 1
ATOM 687 O O . TRP A 1 87 ? -5.707 9.971 9.431 1.00 95.94 87 TRP A O 1
ATOM 697 N N . ASN A 1 88 ? -4.212 10.068 11.111 1.00 95.25 88 ASN A N 1
ATOM 698 C CA . ASN A 1 88 ? -3.939 11.493 11.026 1.00 95.25 88 ASN A CA 1
ATOM 699 C C . ASN A 1 88 ? -2.431 11.676 10.915 1.00 95.25 88 ASN A C 1
ATOM 701 O O . ASN A 1 88 ? -1.671 10.984 11.599 1.00 95.25 88 ASN A O 1
ATOM 705 N N . TRP A 1 89 ? -2.008 12.612 10.074 1.00 93.38 89 TRP A N 1
ATOM 706 C CA . TRP A 1 89 ? -0.602 12.902 9.838 1.00 93.38 89 TRP A CA 1
ATOM 707 C C . TRP A 1 89 ? -0.344 14.407 9.824 1.00 93.38 89 TRP A C 1
ATOM 709 O O . TRP A 1 89 ? -1.203 15.209 9.465 1.00 93.38 89 TRP A O 1
ATOM 719 N N . GLN A 1 90 ? 0.865 14.779 10.224 1.00 91.56 90 GLN A N 1
ATOM 720 C CA . GLN A 1 90 ? 1.416 16.117 10.099 1.00 91.56 90 GLN A CA 1
ATOM 721 C C . GLN A 1 90 ? 2.905 15.972 9.783 1.00 91.56 90 GLN A C 1
ATOM 723 O O . GLN A 1 90 ? 3.683 15.529 10.632 1.00 91.56 90 GLN A O 1
ATOM 728 N N . TRP A 1 91 ? 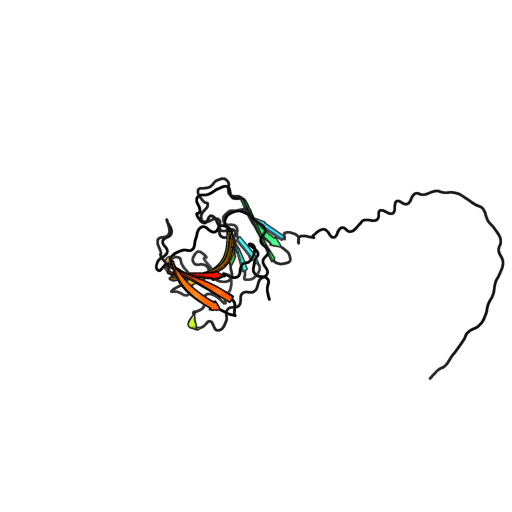3.277 16.330 8.555 1.00 87.44 91 TRP A N 1
ATOM 729 C CA . TRP A 1 91 ? 4.642 16.260 8.026 1.00 87.44 91 TRP A CA 1
ATOM 730 C C . TRP A 1 91 ? 5.066 17.653 7.548 1.00 87.44 91 TRP A C 1
ATOM 732 O O . TRP A 1 91 ? 4.225 18.408 7.055 1.00 87.44 91 TRP A O 1
ATOM 742 N N . GLN A 1 92 ? 6.342 18.012 7.693 1.00 80.25 92 GLN A N 1
ATOM 743 C CA . GLN A 1 92 ? 6.848 19.352 7.375 1.00 80.25 92 GLN A CA 1
ATOM 744 C C . GLN A 1 92 ? 7.820 19.302 6.192 1.00 80.25 92 GLN A C 1
ATOM 746 O O . GLN A 1 92 ? 8.970 18.936 6.371 1.00 80.25 92 GLN A O 1
ATOM 751 N N . GLY A 1 93 ? 7.361 19.716 5.004 1.00 63.62 93 GLY A N 1
ATOM 752 C CA . GLY A 1 93 ? 8.209 20.115 3.867 1.00 63.62 93 GLY A CA 1
ATOM 753 C C . GLY A 1 93 ? 9.409 19.211 3.566 1.00 63.62 93 GLY A C 1
ATOM 754 O O . GLY A 1 93 ? 10.544 19.652 3.710 1.00 63.62 93 GLY A O 1
ATOM 755 N N . HIS A 1 94 ? 9.152 17.973 3.144 1.00 68.81 94 HIS A N 1
ATOM 756 C CA . HIS A 1 94 ? 10.190 16.996 2.798 1.00 68.81 94 HIS A CA 1
ATOM 757 C C . HIS A 1 94 ? 10.332 16.828 1.276 1.00 68.81 94 HIS A C 1
ATOM 759 O O . HIS A 1 94 ? 9.410 17.155 0.525 1.00 68.81 94 HIS A O 1
ATOM 765 N N . ASP A 1 95 ? 11.478 16.293 0.842 1.00 67.12 95 ASP A N 1
ATOM 766 C CA . ASP A 1 95 ? 12.036 16.347 -0.524 1.00 67.12 95 ASP A CA 1
ATOM 767 C C . ASP A 1 95 ? 11.322 15.472 -1.582 1.00 67.12 95 ASP A C 1
ATOM 769 O O . ASP A 1 95 ? 11.952 14.871 -2.446 1.00 67.12 95 ASP A O 1
ATOM 773 N N . GLY A 1 96 ? 9.993 15.364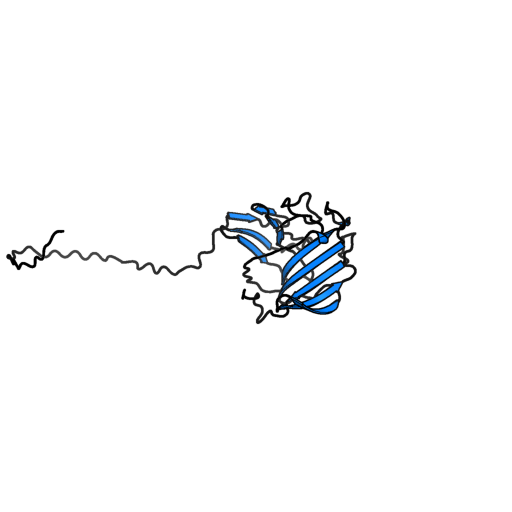 -1.526 1.00 71.56 96 GLY A N 1
ATOM 774 C CA . GLY A 1 96 ? 9.185 14.620 -2.503 1.00 71.56 96 GLY A CA 1
ATOM 775 C C . GLY A 1 96 ? 9.227 13.093 -2.363 1.00 71.56 96 GLY A C 1
ATOM 776 O O . GLY A 1 96 ? 8.489 12.407 -3.066 1.00 71.56 96 GLY A O 1
ATOM 777 N N . ASN A 1 97 ? 10.028 12.553 -1.442 1.00 82.06 97 ASN A N 1
ATOM 778 C CA . ASN A 1 97 ? 10.047 11.126 -1.121 1.00 82.06 97 ASN A CA 1
ATOM 779 C C . ASN A 1 97 ? 8.785 10.688 -0.363 1.00 82.06 97 ASN A C 1
ATOM 781 O O . ASN A 1 97 ? 8.195 11.451 0.407 1.00 82.06 97 ASN A O 1
ATOM 785 N N . VAL A 1 98 ? 8.394 9.424 -0.540 1.00 87.62 98 VAL A N 1
ATOM 786 C CA . VAL A 1 98 ? 7.295 8.819 0.224 1.00 87.62 98 VAL A CA 1
ATOM 787 C C . VAL A 1 98 ? 7.749 8.593 1.665 1.00 87.62 98 VAL A C 1
ATOM 789 O O . VAL A 1 98 ? 8.695 7.856 1.913 1.00 87.62 98 VAL A O 1
ATOM 792 N N . LEU A 1 99 ? 7.063 9.214 2.625 1.00 89.94 99 LEU A N 1
ATOM 793 C CA . LEU A 1 99 ? 7.462 9.181 4.038 1.00 89.94 99 LEU A CA 1
ATOM 794 C C . LEU A 1 99 ? 6.823 8.028 4.817 1.00 89.94 99 LEU A C 1
ATOM 796 O O . LEU A 1 99 ? 7.434 7.445 5.715 1.00 89.94 99 LEU A O 1
ATOM 800 N N . ALA A 1 100 ? 5.574 7.706 4.502 1.00 92.81 100 ALA A N 1
ATOM 801 C CA . ALA A 1 100 ? 4.808 6.697 5.212 1.00 92.81 100 ALA A CA 1
ATOM 802 C C . ALA A 1 100 ? 3.696 6.133 4.331 1.00 92.81 100 ALA A C 1
ATOM 804 O O . ALA A 1 100 ? 3.268 6.762 3.364 1.00 92.81 100 ALA A O 1
ATOM 805 N N . TYR A 1 101 ? 3.198 4.961 4.716 1.00 94.75 101 TYR A N 1
ATOM 806 C CA . TYR A 1 101 ? 2.048 4.329 4.081 1.00 94.75 101 TYR A CA 1
ATOM 807 C C . TYR A 1 101 ? 1.133 3.686 5.136 1.00 94.75 101 TYR A C 1
ATOM 809 O O . TYR A 1 101 ? 1.119 2.453 5.278 1.00 94.75 101 TYR A O 1
ATOM 817 N N . PRO A 1 102 ? 0.402 4.505 5.928 1.00 96.88 102 PRO A N 1
ATOM 818 C CA . PRO A 1 102 ? -0.595 3.980 6.850 1.00 96.88 102 PRO A CA 1
ATOM 819 C C . PRO A 1 102 ? -1.639 3.190 6.064 1.00 96.88 102 PRO A C 1
ATOM 821 O O . PRO A 1 102 ? -2.174 3.665 5.063 1.00 96.88 102 PRO A O 1
ATOM 824 N N . SER A 1 103 ? -1.902 1.960 6.492 1.00 97.06 103 SER A N 1
ATOM 825 C CA . SER A 1 103 ? -2.639 1.001 5.668 1.00 97.06 103 SER A CA 1
ATOM 826 C C . SER A 1 103 ? -3.423 -0.005 6.494 1.00 97.06 103 SER A C 1
ATOM 828 O O . SER A 1 103 ? -3.094 -0.295 7.647 1.00 97.06 103 SER A O 1
ATOM 830 N N . ILE A 1 104 ? -4.461 -0.558 5.871 1.00 97.56 104 ILE A N 1
ATOM 831 C CA . ILE A 1 104 ? -5.226 -1.693 6.381 1.00 97.56 104 ILE A CA 1
ATOM 832 C C . ILE A 1 104 ? -4.800 -2.910 5.563 1.00 97.56 104 ILE A C 1
ATOM 834 O O . ILE A 1 104 ? -5.121 -3.015 4.382 1.00 97.56 104 ILE A O 1
ATOM 838 N N . LEU A 1 105 ? -4.066 -3.824 6.187 1.00 97.31 105 LEU A N 1
ATOM 839 C CA . LEU A 1 105 ? -3.586 -5.042 5.552 1.00 97.31 105 LEU A CA 1
ATOM 840 C C . LEU A 1 105 ? -4.606 -6.173 5.712 1.00 97.31 105 LEU A C 1
ATOM 842 O O . LEU A 1 105 ? -5.111 -6.419 6.808 1.00 97.31 105 LEU A O 1
ATOM 846 N N . TYR A 1 106 ? -4.827 -6.902 4.621 1.00 97.56 106 TYR A N 1
ATOM 847 C CA . TYR A 1 106 ? -5.523 -8.180 4.590 1.00 97.56 106 TYR A CA 1
ATOM 848 C C . TYR A 1 106 ? -4.678 -9.186 3.789 1.00 97.56 106 TYR A C 1
ATOM 850 O O . TYR A 1 106 ? -4.398 -8.962 2.614 1.00 97.56 106 TYR A O 1
ATOM 858 N N . GLY A 1 107 ? -4.241 -10.276 4.420 1.00 96.75 107 GLY A N 1
ATOM 859 C CA . GLY A 1 107 ? -3.323 -11.255 3.835 1.00 96.75 107 GLY A CA 1
ATOM 860 C C . GLY A 1 107 ? -1.886 -11.101 4.334 1.00 96.75 107 GLY A C 1
ATOM 861 O O . GLY A 1 107 ? -1.655 -10.815 5.509 1.00 96.75 107 GLY A O 1
ATOM 862 N N . HIS A 1 108 ? -0.900 -11.329 3.463 1.00 96.19 108 HIS A N 1
ATOM 863 C CA . HIS A 1 108 ? 0.503 -11.466 3.866 1.00 96.19 108 HIS A CA 1
ATOM 864 C C . HIS A 1 108 ? 1.412 -10.501 3.098 1.00 96.19 108 HIS A C 1
ATOM 866 O O . HIS A 1 108 ? 1.727 -10.733 1.935 1.00 96.19 108 HIS A O 1
ATOM 872 N N . LYS A 1 109 ? 1.869 -9.430 3.766 1.00 93.38 109 LYS A N 1
ATOM 873 C CA . LYS A 1 109 ? 2.917 -8.552 3.217 1.00 93.38 109 LYS A CA 1
ATOM 874 C C . LYS A 1 109 ? 4.308 -9.202 3.341 1.00 93.38 109 LYS A C 1
ATOM 876 O O . LYS A 1 109 ? 4.565 -9.828 4.369 1.00 93.38 109 LYS A O 1
ATOM 881 N N . PRO A 1 110 ? 5.235 -9.004 2.386 1.00 94.44 110 PRO A N 1
ATOM 882 C CA . PRO A 1 110 ? 6.556 -9.651 2.372 1.00 94.44 110 PRO A CA 1
ATOM 883 C C . PRO A 1 110 ? 7.382 -9.523 3.662 1.00 94.44 110 PRO A C 1
ATOM 885 O O . PRO A 1 110 ? 8.154 -10.415 3.992 1.00 94.44 110 PRO A O 1
ATOM 888 N N . TRP A 1 111 ? 7.219 -8.433 4.410 1.00 92.94 111 TRP A N 1
ATOM 889 C CA . TRP A 1 111 ? 7.951 -8.186 5.658 1.00 92.94 111 TRP A CA 1
ATOM 890 C C . TRP A 1 111 ? 7.288 -8.785 6.907 1.00 92.94 111 TRP A C 1
ATOM 892 O O . TRP A 1 111 ? 7.875 -8.760 7.988 1.00 92.94 111 TRP A O 1
ATOM 902 N N . ASN A 1 112 ? 6.071 -9.321 6.787 1.00 92.38 112 ASN A N 1
ATOM 903 C CA . ASN A 1 112 ? 5.377 -9.934 7.912 1.00 92.38 112 ASN A CA 1
ATOM 904 C C . ASN A 1 112 ? 5.781 -11.390 8.105 1.00 92.38 112 ASN A C 1
ATOM 906 O O . ASN A 1 112 ? 5.975 -12.143 7.155 1.00 92.38 112 ASN A O 1
ATOM 910 N N . LYS A 1 113 ? 5.819 -11.817 9.370 1.00 92.25 113 LYS A N 1
ATOM 911 C CA . LYS A 1 113 ? 6.053 -13.225 9.725 1.00 92.25 113 LYS A CA 1
ATOM 912 C C . LYS A 1 113 ? 4.873 -14.127 9.359 1.00 92.25 113 LYS A C 1
ATOM 914 O O . LYS A 1 113 ? 5.077 -15.298 9.056 1.00 92.25 113 LYS A O 1
ATOM 919 N N . HIS A 1 114 ? 3.655 -13.587 9.399 1.0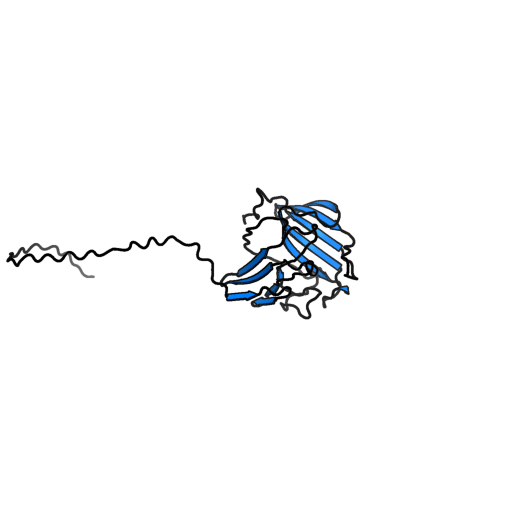0 94.38 114 HIS A N 1
ATOM 920 C CA . HIS A 1 114 ? 2.419 -14.338 9.204 1.00 94.38 114 HIS A CA 1
ATOM 921 C C . HIS A 1 114 ? 1.410 -13.547 8.369 1.00 94.38 114 HIS A C 1
ATOM 923 O O . HIS A 1 114 ? 1.409 -12.312 8.381 1.00 94.38 114 HIS A O 1
ATOM 929 N N . SER A 1 115 ? 0.526 -14.278 7.692 1.00 97.00 115 SER A N 1
ATOM 930 C CA . SER A 1 115 ? -0.668 -13.716 7.065 1.00 97.00 115 SER A CA 1
ATOM 931 C C . SER A 1 115 ? -1.700 -13.309 8.117 1.00 97.00 115 SER A C 1
ATOM 933 O O . SER A 1 115 ? -1.834 -13.968 9.148 1.00 97.00 115 SER A O 1
ATOM 935 N N . THR A 1 116 ? -2.467 -12.256 7.844 1.00 97.50 116 THR A N 1
ATOM 936 C CA . THR A 1 116 ? -3.615 -11.857 8.672 1.00 97.50 116 THR A CA 1
ATOM 937 C C . THR A 1 116 ? -4.867 -12.690 8.381 1.00 97.50 116 THR A C 1
ATOM 939 O O . THR A 1 116 ? -5.835 -12.619 9.135 1.00 97.50 116 THR A O 1
ATOM 942 N N . SER A 1 117 ? -4.865 -13.481 7.303 1.00 95.69 117 SER A N 1
ATOM 943 C CA . SER A 1 117 ? -5.990 -14.330 6.908 1.00 95.69 117 SER A CA 1
ATOM 944 C C . SER A 1 117 ? -5.510 -15.652 6.308 1.00 95.69 117 SER A C 1
ATOM 946 O O . SER A 1 117 ? -4.577 -15.649 5.509 1.00 95.69 117 SER A O 1
ATOM 948 N N . PRO A 1 118 ? -6.177 -16.786 6.582 1.00 95.19 118 PRO A N 1
ATOM 949 C CA . PRO A 1 118 ? -5.854 -18.063 5.946 1.00 95.19 118 PRO A CA 1
ATOM 950 C C . PRO A 1 118 ? -6.174 -18.104 4.443 1.00 95.19 118 PRO A C 1
ATOM 952 O O . PRO A 1 118 ? -5.812 -19.070 3.781 1.00 95.19 118 PRO A O 1
ATOM 955 N N . ARG A 1 119 ? -6.874 -17.098 3.893 1.00 95.12 119 ARG A N 1
ATOM 956 C CA . ARG A 1 119 ? -7.246 -17.057 2.466 1.00 95.12 119 ARG A CA 1
ATOM 957 C C . ARG A 1 119 ? -6.127 -16.544 1.557 1.00 95.12 119 ARG A C 1
ATOM 959 O O . ARG A 1 119 ? -6.225 -16.710 0.346 1.00 95.12 119 ARG A O 1
ATOM 966 N N . LEU A 1 120 ? -5.105 -15.901 2.122 1.00 95.81 120 LEU A N 1
ATOM 967 C CA . LEU A 1 120 ? -3.963 -15.360 1.389 1.00 95.81 120 LEU A CA 1
ATOM 968 C C . LEU A 1 120 ? -2.657 -15.779 2.081 1.00 95.81 120 LEU A C 1
ATOM 970 O O . LEU A 1 120 ? -2.616 -15.802 3.313 1.00 95.81 120 LEU A O 1
ATOM 974 N N . PRO A 1 121 ? -1.581 -16.066 1.333 1.00 96.56 121 PRO A N 1
ATOM 975 C CA . PRO A 1 121 ? -1.464 -15.947 -0.123 1.00 96.56 121 PRO A CA 1
ATOM 976 C C . PRO A 1 121 ? -2.198 -17.060 -0.888 1.00 96.56 121 PRO A C 1
ATOM 978 O O . PRO A 1 121 ? -2.423 -18.152 -0.376 1.00 96.56 121 PRO A O 1
ATOM 981 N N . VAL A 1 122 ? -2.557 -16.763 -2.135 1.00 96.81 122 VAL A N 1
ATOM 982 C CA . VAL A 1 122 ? -3.191 -17.683 -3.090 1.00 96.81 122 VAL A CA 1
ATOM 983 C C . VAL A 1 122 ? -2.511 -17.506 -4.446 1.00 96.81 122 VAL A C 1
ATOM 985 O O . VAL A 1 122 ? -1.983 -16.428 -4.729 1.00 96.81 122 VAL A O 1
ATOM 988 N N . LYS A 1 123 ? -2.483 -18.546 -5.285 1.00 96.88 123 LYS A N 1
ATOM 989 C CA . LYS A 1 123 ? -1.956 -18.410 -6.649 1.00 96.88 123 LYS A CA 1
ATOM 990 C C . LYS A 1 123 ? -2.868 -17.500 -7.466 1.00 96.88 123 LYS A C 1
ATOM 992 O O . LYS A 1 123 ? -4.085 -17.605 -7.356 1.00 96.88 123 LYS A O 1
ATOM 997 N N . VAL A 1 124 ? -2.275 -16.656 -8.310 1.00 95.75 124 VAL A N 1
ATOM 998 C CA . VAL A 1 124 ? -3.015 -15.707 -9.160 1.00 95.75 124 VAL A CA 1
ATOM 999 C C . VAL A 1 124 ? -4.034 -16.432 -10.045 1.00 95.75 124 VAL A C 1
ATOM 1001 O O . VAL A 1 124 ? -5.194 -16.034 -10.065 1.00 95.75 124 VAL A O 1
ATOM 1004 N N . ASP A 1 125 ? -3.644 -17.546 -10.669 1.00 96.31 125 ASP A N 1
ATOM 1005 C CA . ASP A 1 125 ? -4.526 -18.344 -11.539 1.00 96.31 125 ASP A CA 1
ATOM 1006 C C . ASP A 1 125 ? -5.725 -18.968 -10.801 1.00 96.31 125 ASP A C 1
ATOM 1008 O O . ASP A 1 125 ? -6.741 -19.289 -11.418 1.00 96.31 125 ASP A O 1
ATOM 1012 N N . ASP A 1 126 ? -5.640 -19.108 -9.474 1.00 96.81 126 ASP A N 1
ATOM 1013 C CA . ASP A 1 126 ? -6.726 -19.636 -8.643 1.00 96.81 126 ASP A CA 1
ATOM 1014 C C . ASP A 1 126 ? -7.698 -18.525 -8.181 1.00 96.81 126 ASP A C 1
ATOM 1016 O O . ASP A 1 126 ? -8.773 -18.809 -7.634 1.00 96.81 126 ASP A O 1
ATOM 1020 N N . VAL A 1 127 ? -7.363 -17.244 -8.399 1.00 95.06 127 VAL A N 1
ATOM 1021 C CA . VAL A 1 127 ? -8.208 -16.104 -8.014 1.00 95.06 127 VAL A CA 1
ATOM 1022 C C . VAL A 1 127 ? -9.353 -15.941 -9.007 1.00 95.06 127 VAL A C 1
ATOM 1024 O O . VAL A 1 127 ? -9.224 -15.324 -10.058 1.00 95.06 127 VAL A O 1
ATOM 1027 N N . LYS A 1 128 ? -10.538 -16.421 -8.627 1.00 93.44 128 LYS A N 1
ATOM 1028 C CA . LYS A 1 128 ? -11.768 -16.187 -9.407 1.00 93.44 128 LYS A CA 1
ATOM 1029 C C . LYS A 1 128 ? -12.296 -14.760 -9.272 1.00 93.44 128 LYS A C 1
ATOM 1031 O O . LYS A 1 128 ? -12.858 -14.212 -10.213 1.00 93.44 128 LYS A O 1
ATOM 1036 N N . LYS A 1 129 ? -12.199 -14.196 -8.065 1.00 93.12 129 LYS A N 1
ATOM 1037 C CA . LYS A 1 129 ? -12.671 -12.848 -7.735 1.00 93.12 129 LYS A CA 1
ATOM 1038 C C . LYS A 1 129 ? -12.008 -12.368 -6.451 1.00 93.12 129 LYS A C 1
ATOM 1040 O O . LYS A 1 129 ? -12.077 -13.054 -5.433 1.00 93.12 129 LYS A O 1
ATOM 1045 N N . LEU A 1 130 ? -11.454 -11.162 -6.482 1.00 91.81 130 LEU A N 1
ATOM 1046 C CA . LEU A 1 130 ? -11.019 -10.429 -5.298 1.00 91.81 130 LEU A CA 1
ATOM 1047 C C . LEU A 1 130 ? -11.812 -9.124 -5.246 1.00 91.81 130 LEU A C 1
ATOM 1049 O O . LEU A 1 130 ? -11.777 -8.340 -6.185 1.00 91.81 130 LEU A O 1
ATOM 1053 N N . THR A 1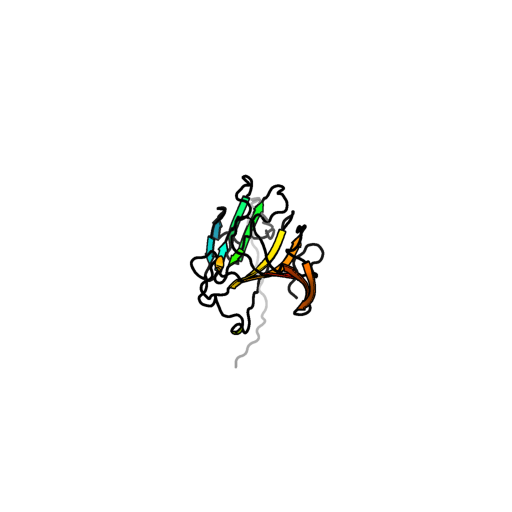 131 ? -12.600 -8.926 -4.190 1.00 94.44 131 THR A N 1
ATOM 1054 C CA . THR A 1 131 ? -13.448 -7.733 -4.040 1.00 94.44 131 THR A CA 1
ATOM 1055 C C . THR A 1 131 ? -12.971 -6.921 -2.857 1.00 94.44 131 THR A C 1
ATOM 1057 O O . THR A 1 131 ? -12.887 -7.442 -1.747 1.00 94.44 131 THR A O 1
ATOM 1060 N N . VAL A 1 132 ? -12.709 -5.642 -3.097 1.00 93.44 132 VAL A N 1
ATOM 1061 C CA . VAL A 1 132 ? -12.395 -4.665 -2.060 1.00 93.44 132 VAL A CA 1
ATOM 1062 C C . VAL A 1 132 ? -13.519 -3.637 -2.053 1.00 93.44 132 VAL A C 1
ATOM 1064 O O . VAL A 1 132 ? -13.883 -3.090 -3.090 1.00 93.44 132 VAL A O 1
ATOM 1067 N N . THR A 1 133 ? -14.113 -3.397 -0.888 1.00 94.12 133 THR A N 1
ATOM 1068 C CA . THR A 1 133 ? -15.195 -2.421 -0.731 1.00 94.12 133 THR A CA 1
ATOM 1069 C C . THR A 1 133 ? -14.925 -1.585 0.499 1.00 94.12 133 THR A C 1
ATOM 1071 O O . THR A 1 133 ? -14.755 -2.114 1.595 1.00 94.12 133 THR A O 1
ATOM 1074 N N . PHE A 1 134 ? -14.904 -0.271 0.323 1.00 92.50 134 PHE A N 1
ATOM 1075 C CA . PHE A 1 134 ? -14.715 0.666 1.416 1.00 92.50 134 PHE A CA 1
ATOM 1076 C C . PHE A 1 134 ? -15.427 1.984 1.116 1.00 92.50 134 PHE A C 1
ATOM 1078 O O . PHE A 1 134 ? -15.863 2.255 -0.003 1.00 92.50 134 PHE A O 1
ATOM 1085 N N . LYS A 1 135 ? -15.545 2.810 2.153 1.00 91.62 135 LYS A N 1
ATOM 1086 C CA . LYS A 1 135 ? -15.873 4.228 2.036 1.00 91.62 135 LYS A CA 1
ATOM 1087 C C . LYS A 1 135 ? -14.740 4.989 2.694 1.00 91.62 135 LYS A C 1
ATOM 1089 O O . LYS A 1 135 ? -14.430 4.730 3.853 1.00 91.62 135 LYS A O 1
ATOM 1094 N N . ALA A 1 136 ? -14.129 5.899 1.952 1.00 90.56 136 ALA A N 1
ATOM 1095 C CA . ALA A 1 136 ? -13.059 6.738 2.458 1.00 90.56 136 ALA A CA 1
ATOM 1096 C C . ALA A 1 136 ? -13.512 8.196 2.465 1.00 90.56 136 ALA A C 1
ATOM 1098 O O . ALA A 1 136 ? -14.216 8.655 1.566 1.00 90.56 136 ALA A O 1
ATOM 1099 N N . LYS A 1 137 ? -13.086 8.923 3.493 1.00 89.56 137 LYS A N 1
ATOM 1100 C CA . LYS A 1 137 ? -13.123 10.379 3.527 1.00 89.56 137 LYS A CA 1
ATOM 1101 C C . LYS A 1 137 ? -11.710 10.841 3.817 1.00 89.56 137 LYS A C 1
ATOM 1103 O O . LYS A 1 137 ? -11.130 10.433 4.817 1.00 89.56 137 LYS A O 1
ATOM 1108 N N . GLN A 1 138 ? -11.195 11.708 2.962 1.00 85.94 138 GLN A N 1
ATOM 1109 C CA . GLN A 1 138 ? -9.881 12.302 3.126 1.00 85.94 138 GLN A CA 1
ATOM 1110 C C . GLN A 1 138 ? -10.042 13.799 3.350 1.00 85.94 138 GLN A C 1
ATOM 1112 O O . GLN A 1 138 ? -10.805 14.463 2.648 1.00 85.94 138 GLN A O 1
ATOM 1117 N N . VAL A 1 139 ? -9.350 14.317 4.358 1.00 87.38 139 VAL A N 1
ATOM 1118 C CA . VAL A 1 139 ? -9.255 15.749 4.635 1.00 87.38 139 VAL A CA 1
ATOM 1119 C C . VAL A 1 139 ? -7.796 16.027 4.935 1.00 87.38 139 VAL A C 1
ATOM 1121 O O . VAL A 1 139 ? -7.256 15.507 5.905 1.00 87.38 139 VAL A O 1
ATOM 1124 N N . GLY A 1 140 ? -7.156 16.815 4.084 1.00 85.81 140 GLY A N 1
ATOM 1125 C CA . GLY A 1 140 ? -5.735 17.086 4.196 1.00 85.81 140 GLY A CA 1
ATOM 1126 C C . GLY A 1 140 ? -5.255 18.018 3.096 1.00 85.81 140 GLY A C 1
ATOM 1127 O O . GLY A 1 140 ? -5.974 18.319 2.142 1.00 85.81 140 GLY A O 1
ATOM 1128 N N . SER A 1 141 ? -4.033 18.499 3.260 1.00 88.00 141 SER A N 1
ATOM 1129 C CA . SER A 1 141 ? -3.303 19.277 2.267 1.00 88.00 141 SER A CA 1
ATOM 1130 C C . SER A 1 141 ? -1.896 18.696 2.108 1.00 88.00 141 SER A C 1
ATOM 1132 O O . SER A 1 141 ? -1.516 17.758 2.809 1.00 88.00 141 SER A O 1
ATOM 1134 N N . GLY A 1 142 ? -1.125 19.238 1.167 1.00 88.94 142 GLY A N 1
ATOM 1135 C CA . GLY A 1 142 ? 0.198 18.717 0.828 1.00 88.94 142 GLY A CA 1
ATOM 1136 C C . GLY A 1 142 ? 0.148 17.646 -0.260 1.00 88.94 142 GLY A C 1
ATOM 1137 O O . GLY A 1 142 ? -0.772 17.642 -1.085 1.00 88.94 142 GLY A O 1
ATOM 1138 N N . SER A 1 143 ? 1.173 16.793 -0.285 1.00 90.19 143 SER A N 1
ATOM 1139 C CA . SER A 1 143 ? 1.355 15.727 -1.273 1.00 90.19 143 SER A CA 1
ATOM 1140 C C . SER A 1 143 ? 0.992 14.369 -0.675 1.00 90.19 143 SER A C 1
ATOM 1142 O O . SER A 1 143 ? 1.557 13.977 0.343 1.00 90.19 143 SER A O 1
ATOM 1144 N N . HIS A 1 144 ? 0.005 13.691 -1.262 1.00 91.19 144 HIS A N 1
ATOM 1145 C CA . HIS A 1 144 ? -0.513 12.407 -0.775 1.00 91.19 144 HIS A CA 1
ATOM 1146 C C . HIS A 1 144 ? -1.426 11.741 -1.807 1.00 91.19 144 HIS A C 1
ATOM 1148 O O . HIS A 1 144 ? -1.904 12.382 -2.748 1.00 91.19 144 HIS A O 1
ATOM 1154 N N . ASN A 1 145 ? -1.698 10.456 -1.605 1.00 93.00 145 ASN A N 1
ATOM 1155 C CA . ASN A 1 145 ? -2.576 9.655 -2.442 1.00 93.00 145 ASN A CA 1
ATOM 1156 C C . ASN A 1 145 ? -3.464 8.714 -1.606 1.00 93.00 145 ASN A C 1
ATOM 1158 O O . ASN A 1 145 ? -3.262 8.534 -0.405 1.00 93.00 145 ASN A O 1
ATOM 1162 N N . LEU A 1 146 ? -4.457 8.118 -2.268 1.00 94.25 146 LEU A N 1
ATOM 1163 C CA . LEU A 1 146 ? -5.147 6.916 -1.809 1.00 94.25 146 LEU A CA 1
ATOM 1164 C C . LEU A 1 146 ? -4.835 5.793 -2.796 1.00 94.25 146 LEU A C 1
ATOM 1166 O O . LEU A 1 146 ? -5.200 5.873 -3.972 1.00 94.25 146 LEU A O 1
ATOM 1170 N N . LEU A 1 147 ? -4.178 4.753 -2.297 1.00 94.62 147 LEU A N 1
ATOM 1171 C CA . LEU A 1 147 ? -3.626 3.658 -3.083 1.00 94.62 147 LEU A CA 1
ATOM 1172 C C . LEU A 1 147 ? -4.085 2.314 -2.513 1.00 94.62 147 LEU A C 1
ATOM 1174 O O . LEU A 1 147 ? -3.924 2.070 -1.316 1.00 94.62 147 LEU A O 1
ATOM 1178 N N . LEU A 1 148 ? -4.593 1.436 -3.378 1.00 96.62 148 LEU A N 1
ATOM 1179 C CA . LEU A 1 148 ? -4.641 0.000 -3.108 1.00 96.62 148 LEU A CA 1
ATOM 1180 C C . LEU A 1 148 ? -3.347 -0.640 -3.609 1.00 96.62 148 LEU A C 1
ATOM 1182 O O . LEU A 1 148 ? -3.010 -0.497 -4.782 1.00 96.62 148 LEU A O 1
ATOM 1186 N N . GLU A 1 149 ? -2.656 -1.358 -2.734 1.00 96.31 149 GLU A N 1
ATOM 1187 C CA . GLU A 1 149 ? -1.409 -2.053 -3.047 1.00 96.31 149 GLU A CA 1
ATOM 1188 C C . GLU A 1 149 ? -1.591 -3.564 -2.872 1.00 96.31 149 GLU A C 1
ATOM 1190 O O . GLU A 1 149 ? -2.249 -4.034 -1.939 1.00 96.31 149 GLU A O 1
ATOM 1195 N N . SER A 1 150 ? -1.021 -4.344 -3.783 1.00 97.19 150 SER A N 1
ATOM 1196 C CA . SER A 1 150 ? -0.951 -5.799 -3.686 1.00 97.19 150 SER A CA 1
ATOM 1197 C C . SER A 1 150 ? 0.429 -6.297 -4.088 1.00 97.19 150 SER A C 1
ATOM 1199 O O . SER A 1 150 ? 0.963 -5.924 -5.130 1.00 97.19 150 SER A O 1
ATOM 1201 N N . TRP A 1 151 ? 0.980 -7.192 -3.271 1.00 97.56 151 TRP A N 1
ATOM 1202 C CA . TRP A 1 151 ? 2.256 -7.848 -3.532 1.00 97.56 151 TRP A CA 1
ATOM 1203 C C . TRP A 1 151 ? 2.021 -9.212 -4.168 1.00 97.56 151 TRP A C 1
ATOM 1205 O O . TRP A 1 151 ? 1.395 -10.082 -3.562 1.00 97.56 151 TRP A O 1
ATOM 1215 N N . ILE A 1 152 ? 2.563 -9.413 -5.367 1.00 97.75 152 ILE A N 1
ATOM 1216 C CA . ILE A 1 152 ? 2.626 -10.725 -6.011 1.00 97.75 152 ILE A CA 1
ATOM 1217 C C . ILE A 1 152 ? 4.028 -11.283 -5.798 1.00 97.75 152 ILE A C 1
ATOM 1219 O O . ILE A 1 152 ? 5.041 -10.630 -6.083 1.00 97.75 152 ILE A O 1
ATOM 1223 N N . THR A 1 153 ? 4.088 -12.511 -5.295 1.00 97.88 153 THR A N 1
ATOM 1224 C CA . THR A 1 153 ? 5.334 -13.194 -4.959 1.00 97.88 153 THR A CA 1
ATOM 1225 C C . THR A 1 153 ? 5.497 -14.488 -5.745 1.00 97.88 153 THR A C 1
ATOM 1227 O O . THR A 1 153 ? 4.525 -15.162 -6.079 1.00 97.88 153 THR A O 1
ATOM 1230 N N . SER A 1 154 ? 6.746 -14.884 -5.988 1.00 97.44 154 SER A N 1
ATOM 1231 C CA . SER A 1 154 ? 7.097 -16.161 -6.628 1.00 97.44 154 SER A CA 1
ATOM 1232 C C . SER A 1 154 ? 6.867 -17.384 -5.729 1.00 97.44 154 SER A C 1
ATOM 1234 O O . SER A 1 154 ? 6.992 -18.523 -6.173 1.00 97.44 154 SER A O 1
ATOM 1236 N N . SER A 1 155 ? 6.540 -17.163 -4.453 1.00 95.88 155 SER A N 1
ATOM 1237 C CA . SER A 1 155 ? 6.348 -18.196 -3.437 1.00 95.88 155 SER A CA 1
ATOM 1238 C C . SER A 1 155 ? 5.134 -17.898 -2.561 1.00 95.88 155 SER A C 1
ATOM 1240 O O . SER A 1 155 ? 4.848 -16.740 -2.257 1.00 95.88 155 SER A O 1
ATOM 1242 N N . ALA A 1 156 ? 4.477 -18.958 -2.082 1.00 93.75 156 ALA A N 1
ATOM 1243 C CA . ALA A 1 156 ? 3.405 -18.893 -1.085 1.00 93.75 156 ALA A CA 1
ATOM 1244 C C . ALA A 1 156 ? 3.906 -18.556 0.334 1.00 93.75 156 ALA A C 1
ATOM 1246 O O . ALA A 1 156 ? 3.109 -18.447 1.259 1.00 93.75 156 ALA A O 1
ATOM 1247 N N . VAL A 1 157 ? 5.216 -18.382 0.525 1.00 95.00 157 VAL A N 1
ATOM 1248 C CA . VAL A 1 157 ? 5.784 -17.792 1.743 1.00 95.00 157 VAL A CA 1
ATOM 1249 C C . VAL A 1 157 ? 6.408 -16.445 1.368 1.00 95.00 157 VAL A C 1
ATOM 1251 O O . VAL A 1 157 ? 7.600 -16.412 1.046 1.00 95.00 157 VAL A O 1
ATOM 1254 N N . PRO A 1 158 ? 5.621 -15.349 1.372 1.00 95.94 158 PRO A N 1
ATOM 1255 C CA . PRO A 1 158 ? 6.095 -14.011 1.057 1.00 95.94 158 PRO A CA 1
ATOM 1256 C C . PRO A 1 158 ? 7.288 -13.598 1.912 1.00 95.94 158 PRO A C 1
ATOM 1258 O O . PRO A 1 158 ? 7.269 -13.691 3.139 1.00 95.94 158 PRO A O 1
ATOM 1261 N N . LYS A 1 159 ? 8.326 -13.132 1.226 1.00 96.25 159 LYS A N 1
ATOM 1262 C CA . LYS A 1 159 ? 9.553 -12.528 1.757 1.00 96.25 159 LYS A CA 1
ATOM 1263 C C . LYS A 1 159 ? 10.010 -11.418 0.810 1.00 96.25 159 LYS A C 1
ATOM 1265 O O . LYS A 1 159 ? 9.656 -11.493 -0.373 1.00 96.25 159 LYS A O 1
ATOM 1270 N N . PRO A 1 160 ? 10.836 -10.454 1.261 1.00 95.12 160 PRO A N 1
ATOM 1271 C CA . PRO A 1 160 ? 11.415 -9.432 0.385 1.00 95.12 160 PRO A CA 1
ATOM 1272 C C . PRO A 1 160 ? 12.013 -10.009 -0.905 1.00 95.12 160 PRO A C 1
ATOM 1274 O O . PRO A 1 160 ? 11.661 -9.581 -1.998 1.00 95.12 160 PRO A O 1
ATOM 1277 N N . SER A 1 161 ? 12.775 -11.099 -0.783 1.00 96.00 161 SER A N 1
ATOM 1278 C CA . SER A 1 161 ? 13.425 -11.791 -1.903 1.00 96.00 161 SER A CA 1
ATOM 1279 C C . SER A 1 161 ? 12.496 -12.510 -2.879 1.00 96.00 161 SER A C 1
ATOM 1281 O O . SER A 1 161 ? 12.934 -12.964 -3.930 1.00 96.00 161 SER A O 1
ATOM 1283 N N . THR A 1 162 ? 11.221 -12.668 -2.527 1.00 97.06 162 THR A N 1
ATOM 1284 C CA . THR A 1 162 ? 10.235 -13.362 -3.369 1.00 97.06 162 THR A CA 1
ATOM 1285 C C . THR A 1 162 ? 9.282 -12.402 -4.065 1.00 97.06 162 THR A C 1
ATOM 1287 O O . THR A 1 162 ? 8.406 -12.864 -4.792 1.00 97.06 162 THR A O 1
ATOM 1290 N N . ARG A 1 163 ? 9.401 -11.090 -3.824 1.00 96.00 163 ARG A N 1
ATOM 1291 C CA . ARG A 1 163 ? 8.585 -10.078 -4.503 1.00 96.00 163 ARG A CA 1
ATOM 1292 C C . ARG A 1 163 ? 8.873 -10.125 -5.997 1.00 96.00 163 ARG A C 1
ATOM 1294 O O . ARG A 1 163 ? 10.020 -10.236 -6.409 1.00 96.00 163 ARG A O 1
ATOM 1301 N N . THR A 1 164 ? 7.813 -10.068 -6.790 1.00 97.56 164 THR A N 1
ATOM 1302 C CA . THR A 1 164 ? 7.913 -10.077 -8.256 1.00 97.56 164 THR A CA 1
ATOM 1303 C C . THR A 1 164 ? 7.185 -8.897 -8.866 1.00 97.56 164 THR A C 1
ATOM 1305 O O . THR A 1 164 ? 7.714 -8.277 -9.784 1.00 97.56 164 THR A O 1
ATOM 1308 N N . VAL A 1 165 ? 6.009 -8.555 -8.330 1.00 98.19 165 VAL A N 1
ATOM 1309 C CA . VAL A 1 165 ? 5.205 -7.428 -8.801 1.00 98.19 165 VAL A CA 1
ATOM 1310 C C . VAL A 1 165 ? 4.610 -6.680 -7.614 1.00 98.19 165 VAL A C 1
ATOM 1312 O O . VAL A 1 165 ? 4.072 -7.297 -6.689 1.00 98.19 165 VAL A O 1
ATOM 1315 N N . GLU A 1 166 ? 4.672 -5.358 -7.682 1.00 97.88 166 GLU A N 1
ATOM 1316 C CA . GLU A 1 166 ? 3.824 -4.445 -6.924 1.00 97.88 166 GLU A CA 1
ATOM 1317 C C . GLU A 1 166 ? 2.698 -3.976 -7.847 1.00 97.88 166 GLU A C 1
ATOM 1319 O O . GLU A 1 166 ? 2.932 -3.275 -8.834 1.00 97.88 166 GLU A O 1
ATOM 1324 N N . LEU A 1 167 ? 1.472 -4.406 -7.551 1.00 98.00 167 LEU A N 1
ATOM 1325 C CA . LEU A 1 167 ? 0.272 -3.944 -8.237 1.00 98.00 167 LEU A CA 1
ATOM 1326 C C . LEU A 1 167 ? -0.330 -2.787 -7.441 1.00 98.00 167 LEU A C 1
ATOM 1328 O O . LEU A 1 167 ? -0.793 -2.977 -6.315 1.00 98.00 167 LEU A O 1
ATOM 1332 N N . ALA A 1 168 ? -0.350 -1.607 -8.049 1.00 97.88 168 ALA A N 1
ATOM 1333 C CA . ALA A 1 168 ? -0.755 -0.362 -7.420 1.00 97.88 168 ALA A CA 1
ATOM 1334 C C . ALA A 1 168 ? -1.964 0.246 -8.145 1.00 97.88 168 ALA A C 1
ATOM 1336 O O . ALA A 1 168 ? -1.888 0.551 -9.330 1.00 97.88 168 ALA A O 1
ATOM 1337 N N . ILE A 1 169 ? -3.075 0.476 -7.445 1.00 97.25 169 ILE A N 1
ATOM 1338 C CA . ILE A 1 169 ? -4.260 1.163 -7.984 1.00 97.25 169 ILE A CA 1
ATOM 1339 C C . ILE A 1 169 ? -4.456 2.480 -7.228 1.00 97.25 169 ILE A C 1
ATOM 1341 O O . ILE A 1 169 ? -4.955 2.503 -6.100 1.00 97.25 169 ILE A O 1
ATOM 1345 N N . HIS A 1 170 ? -4.052 3.588 -7.847 1.00 95.94 170 HIS A N 1
ATOM 1346 C CA . HIS A 1 170 ? -4.194 4.939 -7.306 1.00 95.94 170 HIS A CA 1
ATOM 1347 C C . HIS A 1 170 ? -5.596 5.459 -7.600 1.00 95.94 170 HIS A C 1
ATOM 1349 O O . HIS A 1 170 ? -5.940 5.757 -8.742 1.00 95.94 170 HIS A O 1
ATOM 1355 N N . LEU A 1 171 ? -6.404 5.583 -6.553 1.00 94.06 171 LEU A N 1
ATOM 1356 C CA . LEU A 1 171 ? -7.793 6.041 -6.634 1.00 94.06 171 LEU A CA 1
ATOM 1357 C C . LEU A 1 171 ? -7.921 7.552 -6.423 1.00 94.06 171 LEU A C 1
ATOM 1359 O O . LEU A 1 171 ? -8.931 8.153 -6.787 1.00 94.06 171 LEU A O 1
ATOM 1363 N N . PHE A 1 172 ? -6.903 8.158 -5.816 1.00 92.50 172 PHE A N 1
ATOM 1364 C CA . PHE A 1 172 ? -6.813 9.589 -5.584 1.00 92.50 172 PHE A CA 1
ATOM 1365 C C . PHE A 1 172 ? -5.361 10.023 -5.452 1.00 92.50 172 PHE A C 1
ATOM 1367 O O . PHE A 1 172 ? -4.561 9.308 -4.855 1.00 92.50 172 PHE A O 1
ATOM 1374 N N . GLN A 1 173 ? -5.046 11.218 -5.940 1.00 90.81 173 GLN A N 1
ATOM 1375 C CA . GLN A 1 173 ? -3.747 11.861 -5.788 1.00 90.81 173 GLN A CA 1
ATOM 1376 C C . GLN A 1 173 ? -3.958 13.368 -5.615 1.00 90.81 173 GLN A C 1
ATOM 1378 O O . GLN A 1 173 ? -4.804 13.964 -6.279 1.00 90.81 173 GLN A O 1
ATOM 1383 N N . GLN A 1 174 ? -3.167 13.996 -4.751 1.00 89.38 174 GLN A N 1
ATOM 1384 C CA . GLN A 1 174 ? -3.103 15.448 -4.618 1.00 89.38 174 GLN A CA 1
ATOM 1385 C C . GLN A 1 174 ? -1.648 15.865 -4.484 1.00 89.38 174 GLN A C 1
ATOM 1387 O O . GLN A 1 174 ? -0.959 15.387 -3.586 1.00 89.38 174 GLN A O 1
ATOM 1392 N N . ASN A 1 175 ? -1.200 16.755 -5.377 1.00 88.19 175 ASN A N 1
ATOM 1393 C CA . ASN A 1 175 ? 0.192 17.211 -5.483 1.00 88.19 175 ASN A CA 1
ATOM 1394 C C . ASN A 1 175 ? 1.207 16.055 -5.493 1.00 88.19 175 ASN A C 1
ATOM 1396 O O . ASN A 1 175 ? 2.316 16.206 -4.983 1.00 88.19 175 ASN A O 1
ATOM 1400 N N . TRP A 1 176 ? 0.810 14.884 -5.997 1.00 88.81 176 TRP A N 1
ATOM 1401 C CA . TRP A 1 176 ? 1.654 13.695 -6.021 1.00 88.81 176 TRP A CA 1
ATOM 1402 C C . TRP A 1 176 ? 2.801 13.909 -7.022 1.00 88.81 176 TRP A C 1
ATOM 1404 O O . TRP A 1 176 ? 2.529 14.347 -8.141 1.00 88.81 176 TRP A O 1
ATOM 1414 N N . PRO A 1 177 ? 4.068 13.662 -6.639 1.00 82.88 177 PRO A N 1
ATOM 1415 C CA . PRO A 1 177 ? 5.233 14.103 -7.412 1.00 82.88 177 PRO A CA 1
ATOM 1416 C C . PRO A 1 177 ? 5.403 13.353 -8.738 1.00 82.88 177 PRO A C 1
ATOM 1418 O O . PRO A 1 177 ? 6.099 13.829 -9.631 1.00 82.88 177 PRO A O 1
ATOM 1421 N N . GLY A 1 178 ? 4.766 12.192 -8.879 1.00 86.38 178 GLY A N 1
ATOM 1422 C CA . GLY A 1 178 ? 4.808 11.390 -10.090 1.00 86.38 178 GLY A CA 1
ATOM 1423 C C . GLY A 1 178 ? 4.555 9.918 -9.808 1.00 86.38 178 GLY A C 1
ATOM 1424 O O . GLY A 1 178 ? 4.395 9.490 -8.665 1.00 86.38 178 GLY A O 1
ATOM 1425 N N . MET A 1 179 ? 4.508 9.145 -10.881 1.00 92.88 179 MET A N 1
ATOM 1426 C CA . MET A 1 179 ? 4.370 7.696 -10.837 1.00 92.88 179 MET A CA 1
ATOM 1427 C C . MET A 1 179 ? 5.722 7.048 -11.116 1.00 92.88 179 MET A C 1
ATOM 1429 O O . MET A 1 179 ? 6.459 7.576 -11.952 1.00 92.88 179 MET A O 1
ATOM 1433 N N . PRO A 1 180 ? 6.045 5.908 -10.485 1.00 92.81 180 PRO A N 1
ATOM 1434 C CA . PRO A 1 180 ? 7.186 5.118 -10.916 1.00 92.81 180 PRO A CA 1
ATOM 1435 C C . PRO A 1 180 ? 7.058 4.709 -12.389 1.00 92.81 180 PRO A C 1
ATOM 1437 O O . PRO A 1 180 ? 5.970 4.372 -12.868 1.00 92.81 180 PRO A O 1
ATOM 1440 N N . GLY A 1 181 ? 8.184 4.737 -13.102 1.00 95.00 181 GLY A N 1
ATOM 1441 C CA . GLY A 1 181 ? 8.267 4.322 -14.497 1.00 95.00 181 GLY A CA 1
ATOM 1442 C C . GLY A 1 181 ? 7.600 5.281 -15.480 1.00 95.00 181 GLY A C 1
ATOM 1443 O O . GLY A 1 181 ? 7.610 6.503 -15.318 1.00 95.00 181 GLY A O 1
ATOM 1444 N N . LYS A 1 182 ? 7.055 4.724 -16.565 1.00 97.62 182 LYS A N 1
ATOM 1445 C CA . LYS A 1 182 ? 6.455 5.493 -17.667 1.00 97.62 182 LYS A CA 1
ATOM 1446 C C . LYS A 1 182 ? 5.000 5.112 -17.867 1.00 97.62 182 LYS A C 1
ATOM 1448 O O . LYS A 1 182 ? 4.644 3.944 -17.731 1.00 97.62 182 LYS A O 1
ATOM 1453 N N . LYS A 1 183 ? 4.183 6.088 -18.270 1.00 97.94 183 LYS A N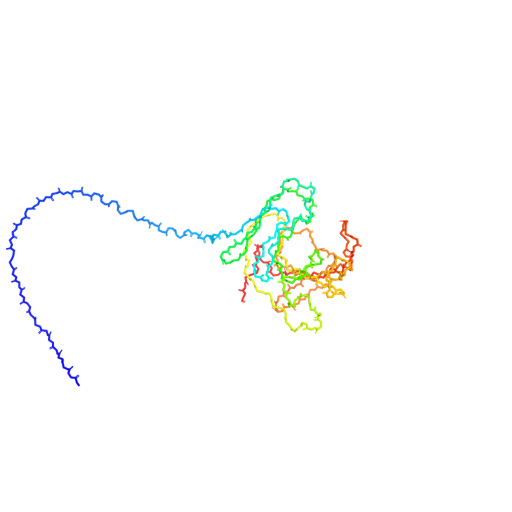 1
ATOM 1454 C CA . LYS A 1 183 ? 2.844 5.815 -18.796 1.00 97.94 183 LYS A CA 1
ATOM 1455 C C . LYS A 1 183 ? 2.988 5.028 -20.098 1.00 97.94 183 LYS A C 1
ATOM 1457 O O . LYS A 1 183 ? 3.620 5.518 -21.033 1.00 97.94 183 LYS A O 1
ATOM 1462 N N . VAL A 1 184 ? 2.410 3.835 -20.148 1.00 98.50 184 VAL A N 1
ATOM 1463 C CA . VAL A 1 184 ? 2.444 2.949 -21.321 1.00 98.50 184 VAL A CA 1
ATOM 1464 C C . VAL A 1 184 ? 1.097 2.854 -22.023 1.00 98.50 184 VAL A C 1
ATOM 1466 O O . VAL A 1 184 ? 1.071 2.575 -23.216 1.00 98.50 184 VAL A O 1
ATOM 1469 N N . ASP A 1 185 ? -0.005 3.099 -21.308 1.00 98.31 185 ASP A N 1
ATOM 1470 C CA . ASP A 1 185 ? -1.349 2.960 -21.867 1.00 98.31 185 ASP A CA 1
ATOM 1471 C C . ASP A 1 185 ? -2.403 3.770 -21.089 1.00 98.31 185 ASP A C 1
ATOM 1473 O O . ASP A 1 185 ? -2.125 4.456 -20.099 1.00 98.31 185 ASP A O 1
ATOM 1477 N N . THR A 1 186 ? -3.641 3.704 -21.559 1.00 98.06 186 THR A N 1
ATOM 1478 C CA . THR A 1 186 ? -4.852 4.196 -20.917 1.00 98.06 186 THR A CA 1
ATOM 1479 C C . THR A 1 186 ? -5.973 3.194 -21.165 1.00 98.06 186 THR A C 1
ATOM 1481 O O . THR A 1 186 ? -6.378 2.978 -22.303 1.00 98.06 186 THR A O 1
ATOM 1484 N N . VAL A 1 187 ? -6.499 2.601 -20.097 1.00 97.75 187 VAL A N 1
ATOM 1485 C CA . VAL A 1 187 ? -7.481 1.512 -20.168 1.00 97.75 187 VAL A CA 1
ATOM 1486 C C . VAL A 1 187 ? -8.802 1.905 -19.519 1.00 97.75 187 VAL A C 1
ATOM 1488 O O . VAL A 1 187 ? -8.842 2.753 -18.627 1.00 97.75 187 VAL A O 1
ATOM 1491 N N . PHE A 1 188 ? -9.887 1.259 -19.945 1.00 96.88 188 PHE A N 1
ATOM 1492 C CA . PHE A 1 188 ? -11.187 1.336 -19.282 1.00 96.88 188 PHE A CA 1
ATOM 1493 C C . PHE A 1 188 ? -11.457 0.032 -18.534 1.00 96.88 188 PHE A C 1
ATOM 1495 O O . PHE A 1 188 ? -11.483 -1.038 -19.138 1.00 96.88 188 PHE A O 1
ATOM 1502 N N . ILE A 1 189 ? -11.674 0.133 -17.227 1.00 93.88 189 ILE A N 1
ATOM 1503 C CA . ILE A 1 189 ? -12.031 -0.981 -16.347 1.00 93.88 189 ILE A CA 1
ATOM 1504 C C . ILE A 1 189 ? -13.326 -0.580 -15.649 1.00 93.88 189 ILE A C 1
ATOM 1506 O O . ILE A 1 189 ? -13.369 0.462 -15.003 1.00 93.88 189 ILE A O 1
ATOM 1510 N N . ASP A 1 190 ? -14.392 -1.362 -15.822 1.00 90.88 190 ASP A N 1
ATOM 1511 C CA . ASP A 1 190 ? -15.718 -1.081 -15.251 1.00 90.88 190 ASP A CA 1
ATOM 1512 C C . ASP A 1 190 ? -16.213 0.357 -15.526 1.00 90.88 190 ASP A C 1
ATOM 1514 O O . ASP A 1 190 ? -16.720 1.042 -14.644 1.00 90.88 190 ASP A O 1
ATOM 1518 N N . ASN A 1 191 ? -16.039 0.838 -16.765 1.00 92.31 191 ASN A N 1
ATOM 1519 C CA . ASN A 1 191 ? -16.342 2.209 -17.216 1.00 92.31 191 ASN A CA 1
ATOM 1520 C C . ASN A 1 191 ? -15.541 3.333 -16.532 1.00 92.31 191 ASN A C 1
ATOM 1522 O O . ASN A 1 191 ? -15.815 4.513 -16.754 1.00 92.31 191 ASN A O 1
ATOM 1526 N N . HIS A 1 192 ? -14.516 2.990 -15.761 1.00 93.56 192 HIS A N 1
ATOM 1527 C CA . HIS A 1 192 ? -13.563 3.933 -15.199 1.00 93.56 192 HIS A CA 1
ATOM 1528 C C . HIS A 1 192 ? -12.277 3.930 -16.019 1.00 93.56 192 HIS A C 1
ATOM 1530 O O . HIS A 1 192 ? -11.750 2.878 -16.376 1.00 93.56 192 HIS A O 1
ATOM 1536 N N . GLN A 1 193 ? -11.771 5.121 -16.324 1.00 96.00 193 GLN A N 1
ATOM 1537 C CA . GLN A 1 193 ? -10.533 5.288 -17.071 1.00 96.00 193 GLN A CA 1
ATOM 1538 C C . GLN A 1 193 ? -9.332 5.302 -16.120 1.00 96.00 193 GLN A C 1
ATOM 1540 O O . GLN A 1 193 ? -9.332 6.018 -15.112 1.00 96.00 193 GLN A O 1
ATOM 1545 N N . PHE A 1 194 ? -8.304 4.532 -16.470 1.00 97.81 194 PHE A N 1
ATOM 1546 C CA . PHE A 1 194 ? -7.042 4.460 -15.747 1.00 97.81 194 PHE A CA 1
ATOM 1547 C C . PHE A 1 194 ? -5.865 4.668 -16.692 1.00 97.81 194 PHE A C 1
ATOM 1549 O O . PHE A 1 194 ? -5.770 4.010 -17.727 1.00 97.81 194 PHE A O 1
ATOM 1556 N N . ASP A 1 195 ? -4.934 5.531 -16.303 1.00 97.88 195 ASP A N 1
ATOM 1557 C CA . ASP A 1 195 ? -3.618 5.593 -16.930 1.00 97.88 195 ASP A CA 1
ATOM 1558 C C . ASP A 1 195 ? -2.744 4.459 -16.382 1.00 97.88 195 ASP A C 1
ATOM 1560 O O . ASP A 1 195 ? -2.662 4.270 -15.167 1.00 97.88 195 ASP A O 1
ATOM 1564 N N . VAL A 1 196 ? -2.095 3.703 -17.270 1.00 98.50 196 VAL A N 1
ATOM 1565 C CA . VAL A 1 196 ? -1.264 2.550 -16.896 1.00 98.50 196 VAL A CA 1
ATOM 1566 C C . VAL A 1 196 ? 0.205 2.946 -16.915 1.00 98.50 196 VAL A C 1
ATOM 1568 O O . VAL A 1 196 ? 0.709 3.419 -17.935 1.00 98.50 196 VAL A O 1
ATOM 1571 N N . TYR A 1 197 ? 0.891 2.723 -15.799 1.00 98.50 197 TYR A N 1
ATOM 1572 C CA . TYR A 1 197 ? 2.309 2.993 -15.593 1.00 98.50 197 TYR A CA 1
ATOM 1573 C C . TYR A 1 197 ? 3.071 1.701 -15.327 1.00 98.50 197 TYR A C 1
ATOM 1575 O O . TYR A 1 197 ? 2.612 0.848 -14.568 1.00 98.50 197 TYR A O 1
ATOM 1583 N N . VAL A 1 198 ? 4.249 1.578 -15.933 1.00 98.56 198 VAL A N 1
ATOM 1584 C CA . VAL A 1 198 ? 5.129 0.421 -15.750 1.00 98.56 198 VAL A CA 1
ATOM 1585 C C . VAL A 1 198 ? 6.550 0.894 -15.462 1.00 98.56 198 VAL A C 1
ATOM 1587 O O . VAL A 1 198 ? 7.117 1.660 -16.245 1.00 98.56 198 VAL A O 1
ATOM 1590 N N . GLU A 1 199 ? 7.123 0.402 -14.361 1.00 97.94 199 GLU A N 1
ATOM 1591 C CA . GLU A 1 199 ? 8.567 0.413 -14.092 1.00 97.94 199 GLU A CA 1
ATOM 1592 C C . GLU A 1 199 ? 9.046 -1.043 -14.093 1.00 97.94 199 GLU A C 1
ATOM 1594 O O . GLU A 1 199 ? 8.707 -1.783 -13.165 1.00 97.94 199 GLU A O 1
ATOM 1599 N N . PRO A 1 200 ? 9.773 -1.494 -15.133 1.00 97.62 200 PRO A N 1
ATOM 1600 C CA . PRO A 1 200 ? 10.227 -2.878 -15.237 1.00 97.62 200 PRO A CA 1
ATOM 1601 C C . PRO A 1 200 ? 11.042 -3.369 -14.039 1.00 97.62 200 PRO A C 1
ATOM 1603 O O . PRO A 1 200 ? 11.045 -4.570 -13.774 1.00 97.62 200 PRO A O 1
ATOM 1606 N N . SER A 1 201 ? 11.738 -2.467 -13.341 1.00 96.88 201 SER A N 1
ATOM 1607 C CA . SER A 1 201 ? 12.558 -2.815 -12.185 1.00 96.88 201 SER A CA 1
ATOM 1608 C C . SER A 1 201 ? 12.648 -1.643 -11.214 1.00 96.88 201 SER A C 1
ATOM 1610 O O . SER A 1 201 ? 13.496 -0.766 -11.364 1.00 96.88 201 SER A O 1
ATOM 1612 N N . ILE A 1 202 ? 11.799 -1.649 -10.188 1.00 93.81 202 ILE A N 1
ATOM 1613 C CA . ILE A 1 202 ? 11.889 -0.692 -9.086 1.00 93.81 202 ILE A CA 1
ATOM 1614 C C . ILE A 1 202 ? 13.196 -0.898 -8.332 1.00 93.81 202 ILE A C 1
ATOM 1616 O O . ILE A 1 202 ? 13.535 -2.012 -7.926 1.00 93.81 202 ILE A O 1
ATOM 1620 N N . ASP A 1 203 ? 13.897 0.205 -8.119 1.00 88.31 203 ASP A N 1
ATOM 1621 C CA . ASP A 1 203 ? 15.053 0.292 -7.246 1.00 88.31 203 ASP A CA 1
ATOM 1622 C C . ASP A 1 203 ? 14.719 1.227 -6.081 1.00 88.31 203 ASP A C 1
ATOM 1624 O O . ASP A 1 203 ? 14.346 2.385 -6.285 1.00 88.31 203 ASP A O 1
ATOM 1628 N N . VAL A 1 204 ? 14.801 0.700 -4.859 1.00 84.50 204 VAL A N 1
ATOM 1629 C CA . VAL A 1 204 ? 14.592 1.465 -3.629 1.00 84.50 204 VAL A CA 1
ATOM 1630 C C . VAL A 1 204 ? 15.910 1.471 -2.866 1.00 84.50 204 VAL A C 1
ATOM 1632 O O . VAL A 1 204 ? 16.386 0.399 -2.488 1.00 84.50 204 VAL A O 1
ATOM 1635 N N . PRO A 1 205 ? 16.490 2.649 -2.573 1.00 81.81 205 PRO A N 1
ATOM 1636 C CA . PRO A 1 205 ? 17.719 2.731 -1.797 1.00 81.81 205 PRO A CA 1
ATOM 1637 C C . PRO A 1 205 ? 17.624 1.949 -0.480 1.00 81.81 205 PRO A C 1
ATOM 1639 O O . PRO A 1 205 ? 16.757 2.212 0.353 1.00 81.81 205 PRO A O 1
ATOM 1642 N N . GLY A 1 206 ? 18.535 0.993 -0.291 1.00 82.81 206 GLY A N 1
ATOM 1643 C CA . GLY A 1 206 ? 18.593 0.146 0.904 1.00 82.81 206 GLY A CA 1
ATOM 1644 C C . GLY A 1 206 ? 17.748 -1.132 0.851 1.00 82.81 206 GLY A C 1
ATOM 1645 O O . GLY A 1 206 ? 17.795 -1.904 1.808 1.00 82.81 206 GLY A O 1
ATOM 1646 N N . ASP A 1 207 ? 17.016 -1.393 -0.235 1.00 88.12 207 ASP A N 1
ATOM 1647 C CA . ASP A 1 207 ? 16.403 -2.697 -0.506 1.00 88.12 207 ASP A CA 1
ATOM 1648 C C . ASP A 1 207 ? 17.225 -3.437 -1.578 1.00 88.12 207 ASP A C 1
ATOM 1650 O O . ASP A 1 207 ? 17.530 -2.894 -2.633 1.00 88.12 207 ASP A O 1
ATOM 1654 N N . GLU A 1 208 ? 17.623 -4.678 -1.295 1.00 93.00 208 GLU A N 1
ATOM 1655 C CA . GLU A 1 208 ? 18.480 -5.483 -2.182 1.00 93.00 208 GLU A CA 1
ATOM 1656 C C . GLU A 1 208 ? 17.708 -6.151 -3.327 1.00 93.00 208 GLU A C 1
ATOM 1658 O O . GLU A 1 208 ? 18.311 -6.769 -4.206 1.00 93.00 208 GLU A O 1
ATOM 1663 N N . TYR A 1 209 ? 16.374 -6.100 -3.298 1.00 94.38 209 TYR A N 1
ATOM 1664 C CA . TYR A 1 209 ? 15.541 -6.805 -4.266 1.00 94.38 209 TYR A CA 1
ATOM 1665 C C . TYR A 1 209 ? 14.704 -5.837 -5.081 1.00 94.38 209 TYR A C 1
ATOM 1667 O O . TYR A 1 209 ? 14.063 -4.945 -4.535 1.00 94.38 209 TYR A O 1
ATOM 1675 N N . HIS A 1 210 ? 14.617 -6.118 -6.374 1.00 95.00 210 HIS A N 1
ATOM 1676 C CA . HIS A 1 210 ? 13.846 -5.347 -7.338 1.00 95.00 210 HIS A CA 1
ATOM 1677 C C . HIS A 1 210 ? 12.562 -6.078 -7.722 1.00 95.00 210 HIS A C 1
ATOM 1679 O O . HIS A 1 210 ? 12.469 -7.304 -7.622 1.00 95.00 210 HIS A O 1
ATOM 1685 N N . TRP A 1 211 ? 11.565 -5.329 -8.176 1.00 96.75 211 TRP A N 1
ATOM 1686 C CA . TRP A 1 211 ? 10.294 -5.879 -8.636 1.00 96.75 211 TRP A CA 1
ATOM 1687 C C . TRP A 1 211 ? 9.719 -5.049 -9.778 1.00 96.75 211 TRP A C 1
ATOM 1689 O O . TRP A 1 211 ? 10.061 -3.880 -9.952 1.00 96.75 211 TRP A O 1
ATOM 1699 N N . LEU A 1 212 ? 8.816 -5.655 -10.545 1.00 98.25 212 LEU A N 1
ATOM 1700 C CA . LEU A 1 212 ? 8.001 -4.943 -11.519 1.00 98.25 212 LEU A CA 1
ATOM 1701 C C . LEU A 1 212 ? 6.991 -4.061 -10.781 1.00 98.25 212 LEU A C 1
ATOM 1703 O O . LEU A 1 212 ? 6.218 -4.555 -9.961 1.00 98.25 212 LEU A O 1
ATOM 1707 N N . TYR A 1 213 ? 6.935 -2.782 -11.121 1.00 98.38 213 TYR A N 1
ATOM 1708 C CA . TYR A 1 213 ? 5.812 -1.931 -10.750 1.00 98.38 213 TYR A CA 1
ATOM 1709 C C . TYR A 1 213 ? 4.765 -1.931 -11.850 1.00 98.38 213 TYR A C 1
ATOM 1711 O O . TYR A 1 213 ? 5.079 -1.652 -13.012 1.00 98.38 213 TYR A O 1
ATOM 1719 N N . LEU A 1 214 ? 3.515 -2.166 -11.469 1.00 98.50 214 LEU A N 1
ATOM 1720 C CA . LEU A 1 214 ? 2.365 -2.013 -12.344 1.00 98.50 214 LEU A CA 1
ATOM 1721 C C . LEU A 1 214 ? 1.342 -1.088 -11.679 1.00 98.50 214 LEU A C 1
ATOM 1723 O O . LEU A 1 214 ? 0.608 -1.491 -10.776 1.00 98.50 214 LEU A O 1
ATOM 1727 N N . GLY A 1 215 ? 1.308 0.163 -12.134 1.00 98.19 215 GLY A N 1
ATOM 1728 C CA . GLY A 1 215 ? 0.447 1.214 -11.606 1.00 98.19 215 GLY A CA 1
ATOM 1729 C C . GLY A 1 215 ? -0.764 1.490 -12.493 1.00 98.19 215 GLY A C 1
ATOM 1730 O O . GLY A 1 215 ? -0.621 1.702 -13.691 1.00 98.19 215 GLY A O 1
ATOM 1731 N N . PHE A 1 216 ? -1.946 1.576 -11.894 1.00 98.06 216 PHE A N 1
ATOM 1732 C CA . PHE A 1 216 ? -3.180 2.057 -12.511 1.00 98.06 216 PHE A CA 1
ATOM 1733 C C . PHE A 1 216 ? -3.605 3.342 -11.807 1.00 98.06 216 PHE A C 1
ATOM 1735 O O . PHE A 1 216 ? -3.870 3.329 -10.606 1.00 98.06 216 PHE A O 1
ATOM 1742 N N . VAL A 1 217 ? -3.674 4.455 -12.531 1.00 97.00 217 VAL A N 1
ATOM 1743 C CA . VAL A 1 217 ? -4.019 5.767 -11.968 1.00 97.00 217 VAL A CA 1
ATOM 1744 C C . VAL A 1 217 ? -5.386 6.195 -12.458 1.00 97.00 217 VAL A C 1
ATOM 1746 O O . VAL A 1 217 ? -5.569 6.444 -13.646 1.00 97.00 217 VAL A O 1
ATOM 1749 N N . TYR A 1 218 ? -6.349 6.290 -11.544 1.00 95.38 218 TYR A N 1
ATOM 1750 C CA . TYR A 1 218 ? -7.701 6.720 -11.873 1.00 95.38 218 TYR A CA 1
ATOM 1751 C C . TYR A 1 218 ? -7.714 8.183 -12.326 1.00 95.38 218 TYR A C 1
ATOM 1753 O O . TYR A 1 218 ? -7.312 9.077 -11.582 1.00 95.38 218 TYR A O 1
ATOM 1761 N N . THR A 1 219 ? -8.226 8.445 -13.529 1.00 91.62 219 THR A N 1
ATOM 1762 C CA . THR A 1 219 ? -8.224 9.797 -14.119 1.00 91.62 219 THR A CA 1
ATOM 1763 C C . THR A 1 219 ? -9.526 10.566 -13.883 1.00 91.62 219 THR A C 1
ATOM 1765 O O . THR A 1 219 ? -9.618 11.751 -14.197 1.00 91.62 219 THR A O 1
ATOM 1768 N N . GLY A 1 220 ? -10.544 9.925 -13.300 1.00 84.38 220 GLY A N 1
ATOM 1769 C CA . GLY A 1 220 ? -11.863 10.528 -13.085 1.00 84.38 220 GLY A CA 1
ATOM 1770 C C . GLY A 1 220 ? -12.003 11.368 -11.810 1.00 84.38 220 GLY A C 1
ATOM 1771 O O . GLY A 1 220 ? -13.121 11.752 -11.462 1.00 84.38 220 GLY A O 1
ATOM 1772 N N . VAL A 1 221 ? -10.910 11.651 -11.094 1.00 76.75 221 VAL A N 1
ATOM 1773 C CA . VAL A 1 221 ? -10.910 12.547 -9.925 1.00 76.75 221 VAL A CA 1
ATOM 1774 C C . VAL A 1 221 ? -11.242 13.970 -10.383 1.00 76.75 221 VAL A C 1
ATOM 1776 O O . VAL A 1 221 ? -10.499 14.578 -11.149 1.00 76.75 221 VAL A O 1
ATOM 1779 N N . LYS A 1 222 ? -12.353 14.532 -9.895 1.00 61.62 222 LYS A N 1
ATOM 1780 C CA . LYS A 1 222 ? -12.729 15.936 -10.133 1.00 61.62 222 LYS A CA 1
ATOM 1781 C C . LYS A 1 222 ? -12.554 16.739 -8.846 1.00 61.62 222 LYS A C 1
ATOM 1783 O O . LYS A 1 222 ? -12.926 16.275 -7.773 1.00 61.62 222 LYS A O 1
ATOM 1788 N N . ASN A 1 223 ? -12.014 17.954 -8.952 1.00 59.62 223 ASN A N 1
ATOM 1789 C CA . ASN A 1 223 ? -11.888 18.919 -7.846 1.00 59.62 223 ASN A CA 1
ATOM 1790 C C . ASN A 1 223 ? -11.146 18.402 -6.598 1.00 59.62 223 ASN A C 1
ATOM 1792 O O . ASN A 1 223 ? -11.486 18.792 -5.482 1.00 59.62 223 ASN A O 1
ATOM 1796 N N . ASN A 1 224 ? -10.155 17.522 -6.762 1.00 63.34 224 ASN A N 1
ATOM 1797 C CA . ASN A 1 224 ? -9.447 16.886 -5.645 1.00 63.34 224 ASN A CA 1
ATOM 1798 C C . ASN A 1 224 ? -10.393 16.196 -4.642 1.00 63.34 224 ASN A C 1
ATOM 1800 O O . ASN A 1 224 ? -10.130 16.181 -3.440 1.00 63.34 224 ASN A O 1
ATOM 1804 N N . GLN A 1 225 ? -11.479 15.593 -5.129 1.00 61.22 225 GLN A N 1
ATOM 1805 C CA . GLN A 1 225 ? -12.355 14.760 -4.312 1.00 61.22 225 GLN A CA 1
ATOM 1806 C C . GLN A 1 225 ? -12.268 13.296 -4.725 1.00 61.22 225 GLN A C 1
ATOM 1808 O O . GLN A 1 225 ? -12.178 12.972 -5.909 1.00 61.22 225 GLN A O 1
ATOM 1813 N N . LEU A 1 226 ? -12.318 12.412 -3.727 1.00 63.72 226 LEU A N 1
ATOM 1814 C CA . LEU A 1 226 ? -12.431 10.973 -3.942 1.00 63.72 226 LEU A CA 1
ATOM 1815 C C . LEU A 1 226 ? -13.621 10.659 -4.865 1.00 63.72 226 LEU A C 1
ATOM 1817 O O . LEU A 1 226 ? -14.650 11.337 -4.769 1.00 63.72 226 LEU A O 1
ATOM 1821 N N . PRO A 1 227 ? -13.517 9.630 -5.724 1.00 58.94 227 PRO A N 1
ATOM 1822 C CA . PRO A 1 227 ? -14.650 9.195 -6.524 1.00 58.94 227 PRO A CA 1
ATOM 1823 C C . PRO A 1 227 ? -15.840 8.863 -5.616 1.00 58.94 227 PRO A C 1
ATOM 1825 O O . PRO A 1 227 ? -15.726 8.086 -4.668 1.00 58.94 227 PRO A O 1
ATOM 1828 N N . SER A 1 228 ? -16.989 9.483 -5.886 1.00 53.81 228 SER A N 1
ATOM 1829 C CA . SER A 1 228 ? -18.251 9.119 -5.250 1.00 53.81 228 SER A CA 1
ATOM 1830 C C . SER A 1 228 ? -18.677 7.746 -5.763 1.00 53.81 228 SER A C 1
ATOM 1832 O O . SER A 1 228 ? -18.754 7.569 -6.978 1.00 53.81 228 SER A O 1
ATOM 1834 N N . ASN A 1 229 ? -18.977 6.803 -4.866 1.00 50.22 229 ASN A N 1
ATOM 1835 C CA . ASN A 1 229 ? -19.590 5.530 -5.249 1.00 50.22 229 ASN A CA 1
ATOM 1836 C C . ASN A 1 229 ? -20.862 5.826 -6.062 1.00 50.22 229 ASN A C 1
ATOM 1838 O O . ASN A 1 229 ? -21.783 6.449 -5.529 1.00 50.22 229 ASN A O 1
ATOM 1842 N N . SER A 1 230 ? -20.876 5.418 -7.331 1.00 36.25 230 SER A N 1
ATOM 1843 C CA . SER A 1 230 ? -22.086 5.306 -8.152 1.00 36.25 230 SER A CA 1
ATOM 1844 C C . SER A 1 230 ? -22.846 4.039 -7.796 1.00 36.25 230 SER A C 1
ATOM 1846 O O . SER A 1 230 ? -22.166 2.989 -7.713 1.00 36.25 230 SER A O 1
#

pLDDT: mean 81.68, std 22.49, range [24.84, 98.56]

Radius of gyration: 29.99 Å; chains: 1; bounding box: 94×55×68 Å